Protein AF-0000000065932296 (afdb_homodimer)

Foldseek 3Di:
DQADPLLLVLLLVLLVVCVVVQLLLLLQLQLVLCVVPVVQCVLVVPFPDRHSPGPVSSVVRSVVSVLLSVCSVVSVCNLVSCVVVLCCVQPPSNPDLVSLVVSLVSSLVSSVVPDPDCDPSSSVSSSVSSVVNSVSSPVPND/DQADPLLLVLLLVLLVVCVVVQLLLLLQLQLVLCVVPVVQCVLVVPFPDRHSPGPVSSVVRSVVSVLLSVCSVVSVCNLVSCVVVLCCVQPPSNPDLVSLVVSLVSSLVSSVVPDPDCDPSSSVSSSVSSVVNSVSSPVPND

Radius of gyration: 19.21 Å; Cα contacts (8 Å, |Δi|>4): 342; chains: 2; bounding box: 39×50×46 Å

Sequence (284 aa):
MVLSDANKQEIHHVAELIKPHAEAVGADALARLFELHPQTKTYFPNFSGYHATDAPVKAHGAKVINAVLKAAEHLDDLPKHLEKLATKHGHELLVDPHNFVLFSDIIVVTLATKLPTFSPATHRAIDKFLEELVHQLSSKYRMVLSDANKQEIHHVAELIKPHAEAVGADALARLFELHPQTKTYFPNFSGYHATDAPVKAHGAKVINAVLKAAEHLDDLPKHLEKLATKHGHELLVDPHNFVLFSDIIVVTLATKLPTFSPATHRAIDKFLEELVHQLSSKYR

Organism: Bathyraja eatonii (NCBI:txid298348)

pLDDT: mean 96.62, std 5.19, range [57.44, 98.94]

Solvent-accessible surface area (backbone atoms only — not comparable to full-atom values): 15074 Å² total; per-residue (Å²): 131,87,77,52,72,68,35,51,51,43,43,48,52,51,43,62,68,40,59,89,41,27,43,63,53,13,5,46,29,49,22,33,43,40,64,66,40,57,77,60,48,72,83,47,77,84,50,91,52,62,45,48,84,28,66,63,30,27,54,52,14,22,50,51,39,48,50,52,48,54,46,65,74,33,74,90,47,49,59,72,72,37,41,64,59,11,45,45,39,35,73,71,65,57,52,61,61,69,55,43,54,57,47,44,55,39,44,53,35,44,48,28,58,69,43,96,72,70,48,54,68,46,50,36,25,46,50,54,50,45,50,48,51,40,50,48,42,43,64,55,62,114,131,86,76,49,72,69,32,52,51,42,42,48,53,50,40,63,69,40,58,88,41,28,43,63,54,14,4,46,29,49,22,33,43,39,64,63,39,56,76,59,46,71,83,47,77,84,51,93,53,62,44,48,83,28,66,63,32,26,55,52,15,23,53,51,40,48,50,52,49,53,47,64,74,33,73,91,44,48,60,72,73,38,42,65,60,12,45,45,38,34,72,72,64,56,53,62,60,68,55,44,55,56,47,45,55,40,44,54,34,44,47,27,58,69,44,96,73,71,49,52,68,46,48,36,25,47,50,54,50,44,51,49,51,39,51,46,42,42,65,54,62,114

InterPro domains:
  IPR000971 Globin [PF00042] (27-137)
  IPR000971 Globin [PS01033] (2-142)
  IPR002338 Hemoglobin, alpha-type [PR00612] (16-28)
  IPR002338 Hemoglobin, alpha-type [PR00612] (33-43)
  IPR002338 Hemoglobin, alpha-type [PR00612] (76-89)
  IPR002338 Hemoglobin, alpha-type [PR00612] (123-139)
  IPR002338 Hemoglobin, alpha-type [cd08927] (3-142)
  IPR009050 Globin-like superfamily [SSF46458] (2-142)
  IPR012292 Globin/Protoglobin [G3DSA:1.10.490.10] (2-142)
  IPR050056 Hemoglobin and related oxygen transporters [PTHR11442] (1-142)

Secondary structure (DSSP, 8-state):
-PPPHHHHHHHHHHHHHHGGGHHHHHHHHHHHHHHH-GGGGGG-TT-S--STTSHHHHHHHHHHHHHHHHHTT-TT-HHHHHHHHHHIIIIIS---THHHHHHHHHHHHHHHHH-S---HHHHHHHHHHHHHHHHHHHTT--/-PPPHHHHHHHHHHHHHHGGGHHHHHHHHHHHHHHH-GGGGGG-TT-S--STTSHHHHHHHHHHHHHHHHHTT-TT-HHHHHHHHHHIIIIIS---THHHHHHHHHHHHHHHHH-S---HHHHHHHHHHHHHHHHHHHTT--

Structure (mmCIF, N/CA/C/O backbone):
data_AF-0000000065932296-model_v1
#
loop_
_entity.id
_entity.type
_entity.pdbx_description
1 polymer 'Hemoglobin subunit alpha'
#
loop_
_atom_site.group_PDB
_atom_site.id
_atom_site.type_symbol
_atom_site.label_atom_id
_atom_site.label_alt_id
_atom_site.label_comp_id
_atom_site.label_asym_id
_atom_site.label_entity_id
_atom_site.label_seq_id
_atom_site.pdbx_PDB_ins_code
_atom_site.Cartn_x
_atom_site.Cartn_y
_atom_site.Cartn_z
_atom_site.occupancy
_atom_site.B_iso_or_equiv
_atom_site.auth_seq_id
_atom_site.auth_comp_id
_atom_site.auth_asym_id
_atom_site.auth_atom_id
_atom_site.pdbx_PDB_model_num
ATOM 1 N N . MET A 1 1 ? -8.023 5.02 17.484 1 67.75 1 MET A N 1
ATOM 2 C CA . MET A 1 1 ? -7.125 4.074 18.141 1 67.75 1 MET A CA 1
ATOM 3 C C . MET A 1 1 ? -5.98 4.805 18.844 1 67.75 1 MET A C 1
ATOM 5 O O . MET A 1 1 ? -5.551 5.867 18.391 1 67.75 1 MET A O 1
ATOM 9 N N . VAL A 1 2 ? -5.715 4.355 20.031 1 82 2 VAL A N 1
ATOM 10 C CA . VAL A 1 2 ? -4.602 4.977 20.75 1 82 2 VAL A CA 1
ATOM 11 C C . VAL A 1 2 ? -3.281 4.387 20.25 1 82 2 VAL A C 1
ATOM 13 O O . VAL A 1 2 ? -3.1 3.168 20.25 1 82 2 VAL A O 1
ATOM 16 N N . LEU A 1 3 ? -2.387 5.223 19.734 1 95.5 3 LEU A N 1
ATOM 17 C CA . LEU A 1 3 ? -1.069 4.797 19.281 1 95.5 3 LEU A CA 1
ATOM 18 C C . LEU A 1 3 ? -0.159 4.484 20.469 1 95.5 3 LEU A C 1
ATOM 20 O O . LEU A 1 3 ? -0.149 5.219 21.453 1 95.5 3 LEU A O 1
ATOM 24 N N . SER A 1 4 ? 0.542 3.408 20.375 1 96.31 4 SER A N 1
ATOM 25 C CA . SER A 1 4 ? 1.535 3.09 21.406 1 96.31 4 SER A CA 1
ATOM 26 C C . SER A 1 4 ? 2.707 4.062 21.359 1 96.31 4 SER A C 1
ATOM 28 O O . SER A 1 4 ? 2.877 4.793 20.375 1 96.31 4 SER A O 1
ATOM 30 N N . ASP A 1 5 ? 3.535 4.078 22.406 1 97 5 ASP A N 1
ATOM 31 C CA . ASP A 1 5 ? 4.727 4.922 22.438 1 97 5 ASP A CA 1
ATOM 32 C C . ASP A 1 5 ? 5.703 4.535 21.328 1 97 5 ASP A C 1
ATOM 34 O O . ASP A 1 5 ? 6.352 5.398 20.734 1 97 5 ASP A O 1
ATOM 38 N N . ALA A 1 6 ? 5.871 3.266 21.078 1 97.38 6 ALA A N 1
ATOM 39 C CA . ALA A 1 6 ? 6.766 2.785 20.016 1 97.38 6 ALA A CA 1
ATOM 40 C C . ALA A 1 6 ? 6.305 3.268 18.656 1 97.38 6 ALA A C 1
ATOM 42 O O . ALA A 1 6 ? 7.125 3.666 17.812 1 97.38 6 ALA A O 1
ATOM 43 N N . ASN A 1 7 ? 5.012 3.201 18.453 1 98 7 ASN A N 1
ATOM 44 C CA . ASN A 1 7 ? 4.469 3.723 17.203 1 98 7 ASN A CA 1
ATOM 45 C C . ASN A 1 7 ? 4.777 5.207 17.031 1 98 7 ASN A C 1
ATOM 47 O O . ASN A 1 7 ? 5.219 5.641 15.969 1 98 7 ASN A O 1
ATOM 51 N N . LYS A 1 8 ? 4.543 5.973 18.062 1 98.19 8 LYS A N 1
ATOM 52 C CA . LYS A 1 8 ? 4.754 7.414 18 1 98.19 8 LYS A CA 1
ATOM 53 C C . LYS A 1 8 ? 6.215 7.742 17.703 1 98.19 8 LYS A C 1
ATOM 55 O O . LYS A 1 8 ? 6.508 8.664 16.938 1 98.19 8 LYS A O 1
ATOM 60 N N . GLN A 1 9 ? 7.082 7.008 18.266 1 98.12 9 GLN A N 1
ATOM 61 C CA . GLN A 1 9 ? 8.508 7.219 18.031 1 98.12 9 GLN A CA 1
ATOM 62 C C . GLN A 1 9 ? 8.859 6.988 16.562 1 98.12 9 GLN A C 1
ATOM 64 O O . GLN A 1 9 ? 9.625 7.758 15.977 1 98.12 9 GLN A O 1
ATOM 69 N N . GLU A 1 10 ? 8.359 5.883 16 1 98.12 10 GLU A N 1
ATOM 70 C CA . GLU A 1 10 ? 8.609 5.582 14.594 1 98.12 10 GLU A CA 1
ATOM 71 C C . GLU A 1 10 ? 8.047 6.68 13.695 1 98.12 10 GLU A C 1
ATOM 73 O O . GLU A 1 10 ? 8.688 7.086 12.727 1 98.12 10 GLU A O 1
ATOM 78 N N . ILE A 1 11 ? 6.867 7.109 14.016 1 98.62 11 ILE A N 1
ATOM 79 C CA . ILE A 1 11 ? 6.215 8.148 13.227 1 98.62 11 ILE A CA 1
ATOM 80 C C . ILE A 1 11 ? 7.051 9.43 13.258 1 98.62 11 ILE A C 1
ATOM 82 O O . ILE A 1 11 ? 7.297 10.039 12.219 1 98.62 11 ILE A O 1
ATOM 86 N N . HIS A 1 12 ? 7.508 9.812 14.422 1 98.44 12 HIS A N 1
ATOM 87 C CA . HIS A 1 12 ? 8.328 11.008 14.562 1 98.44 12 HIS A CA 1
ATOM 88 C C . HIS A 1 12 ? 9.648 10.867 13.805 1 98.44 12 HIS A C 1
ATOM 90 O O . HIS A 1 12 ? 10.109 11.82 13.18 1 98.44 12 HIS A O 1
ATOM 96 N N . HIS A 1 13 ? 10.211 9.742 13.906 1 98.31 13 HIS A N 1
ATOM 97 C CA . HIS A 1 13 ? 11.461 9.484 13.195 1 98.31 13 HIS A CA 1
ATOM 98 C C . HIS A 1 13 ? 11.281 9.648 11.688 1 98.31 13 HIS A C 1
ATOM 100 O O . HIS A 1 13 ? 12.07 10.336 11.039 1 98.31 13 HIS A O 1
ATOM 106 N N . VAL A 1 14 ? 10.258 9.07 11.141 1 98.62 14 VAL A N 1
ATOM 107 C CA . VAL A 1 14 ? 9.984 9.156 9.711 1 98.62 14 VAL A CA 1
ATOM 108 C C . VAL A 1 14 ? 9.695 10.602 9.32 1 98.62 14 VAL A C 1
ATOM 110 O O . VAL A 1 14 ? 10.164 11.078 8.289 1 98.62 14 VAL A O 1
ATOM 113 N N . ALA A 1 15 ? 8.891 11.258 10.195 1 98.62 15 ALA A N 1
ATOM 114 C CA . ALA A 1 15 ? 8.562 12.656 9.938 1 98.62 15 ALA A CA 1
ATOM 115 C C . ALA A 1 15 ? 9.82 13.508 9.805 1 98.62 15 ALA A C 1
ATOM 117 O O . ALA A 1 15 ? 9.922 14.352 8.914 1 98.62 15 ALA A O 1
ATOM 118 N N . GLU A 1 16 ? 10.758 13.273 10.633 1 98.19 16 GLU A N 1
ATOM 119 C CA . GLU A 1 16 ? 12.016 14.023 10.609 1 98.19 16 GLU A CA 1
ATOM 120 C C . GLU A 1 16 ? 12.797 13.758 9.328 1 98.19 16 GLU A C 1
ATOM 122 O O . GLU A 1 16 ? 13.422 14.664 8.773 1 98.19 16 GLU A O 1
ATOM 127 N N . LEU A 1 17 ? 12.766 12.578 8.883 1 98.12 17 LEU A N 1
ATOM 128 C CA . LEU A 1 17 ? 13.5 12.203 7.676 1 98.12 17 LEU A CA 1
ATOM 129 C C . LEU A 1 17 ? 12.852 12.805 6.434 1 98.12 17 LEU A C 1
ATOM 131 O O . LEU A 1 17 ? 13.539 13.141 5.469 1 98.12 17 LEU A O 1
ATOM 135 N N . ILE A 1 18 ? 11.547 12.93 6.434 1 98.25 18 ILE A N 1
ATOM 136 C CA . ILE A 1 18 ? 10.773 13.305 5.258 1 98.25 18 ILE A CA 1
ATOM 137 C C . ILE A 1 18 ? 10.695 14.828 5.145 1 98.25 18 ILE A C 1
ATOM 139 O O . ILE A 1 18 ? 10.578 15.367 4.043 1 98.25 18 ILE A O 1
ATOM 143 N N . LYS A 1 19 ? 10.766 15.531 6.27 1 97.88 19 LYS A N 1
ATOM 144 C CA . LYS A 1 19 ? 10.508 16.969 6.367 1 97.88 19 LYS A CA 1
ATOM 145 C C . LYS A 1 19 ? 11.32 17.734 5.328 1 97.88 19 LYS A C 1
ATOM 147 O O . LYS A 1 19 ? 10.766 18.562 4.594 1 97.88 19 LYS A O 1
ATOM 152 N N . PRO A 1 20 ? 12.648 17.469 5.145 1 98.19 20 PRO A N 1
ATOM 153 C CA . PRO A 1 20 ? 13.414 18.219 4.156 1 98.19 20 PRO A CA 1
ATOM 154 C C . PRO A 1 20 ? 13.039 17.875 2.719 1 98.19 20 PRO A C 1
ATOM 156 O O . PRO A 1 20 ? 13.453 18.562 1.782 1 98.19 20 PRO A O 1
ATOM 159 N N . HIS A 1 21 ? 12.25 16.859 2.523 1 98.06 21 HIS A N 1
ATOM 160 C CA . HIS A 1 21 ? 11.906 16.375 1.189 1 98.06 21 HIS A CA 1
ATOM 161 C C . HIS A 1 21 ? 10.398 16.406 0.96 1 98.06 21 HIS A C 1
ATOM 163 O O . HIS A 1 21 ? 9.883 15.688 0.094 1 98.06 21 HIS A O 1
ATOM 169 N N . ALA A 1 22 ? 9.688 17.141 1.7 1 98.25 22 ALA A N 1
ATOM 170 C CA . ALA A 1 22 ? 8.227 17.141 1.708 1 98.25 22 ALA A CA 1
ATOM 171 C C . ALA A 1 22 ? 7.668 17.422 0.313 1 98.25 22 ALA A C 1
ATOM 173 O O . ALA A 1 22 ? 6.727 16.75 -0.129 1 98.25 22 ALA A O 1
ATOM 174 N N . GLU A 1 23 ? 8.266 18.344 -0.36 1 98.38 23 GLU A N 1
ATOM 175 C CA . GLU A 1 23 ? 7.773 18.688 -1.69 1 98.38 23 GLU A CA 1
ATOM 176 C C . GLU A 1 23 ? 7.934 17.516 -2.658 1 98.38 23 GLU A C 1
ATOM 178 O O . GLU A 1 23 ? 7 17.172 -3.387 1 98.38 23 GLU A O 1
ATOM 183 N N . ALA A 1 24 ? 9.109 16.906 -2.691 1 98.44 24 ALA A N 1
ATOM 184 C CA . ALA A 1 24 ? 9.375 15.789 -3.594 1 98.44 24 ALA A CA 1
ATOM 185 C C . ALA A 1 24 ? 8.492 14.586 -3.256 1 98.44 24 ALA A C 1
ATOM 187 O O . ALA A 1 24 ? 7.945 13.938 -4.152 1 98.44 24 ALA A O 1
ATOM 188 N N . VAL A 1 25 ? 8.336 14.297 -1.964 1 98.62 25 VAL A N 1
ATOM 189 C CA . VAL A 1 25 ? 7.504 13.188 -1.511 1 98.62 25 VAL A CA 1
ATOM 190 C C . VAL A 1 25 ? 6.051 13.445 -1.897 1 98.62 25 VAL A C 1
ATOM 192 O O . VAL A 1 25 ? 5.379 12.562 -2.434 1 98.62 25 VAL A O 1
ATOM 195 N N . GLY A 1 26 ? 5.594 14.641 -1.618 1 98.88 26 GLY A N 1
ATOM 196 C CA . GLY A 1 26 ? 4.219 15 -1.927 1 98.88 26 GLY A CA 1
ATOM 197 C C . GLY A 1 26 ? 3.918 14.984 -3.414 1 98.88 26 GLY A C 1
ATOM 198 O O . GLY A 1 26 ? 2.865 14.5 -3.834 1 98.88 26 GLY A O 1
ATOM 199 N N . ALA A 1 27 ? 4.824 15.531 -4.227 1 98.81 27 ALA A N 1
ATOM 200 C CA . ALA A 1 27 ? 4.648 15.539 -5.676 1 98.81 27 ALA A CA 1
ATOM 201 C C . ALA A 1 27 ? 4.555 14.117 -6.227 1 98.81 27 ALA A C 1
ATOM 203 O O . ALA A 1 27 ? 3.688 13.82 -7.051 1 98.81 27 ALA A O 1
ATOM 204 N N . ASP A 1 28 ? 5.379 13.297 -5.75 1 98.75 28 ASP A N 1
ATOM 205 C CA . ASP A 1 28 ? 5.375 11.914 -6.211 1 98.75 28 ASP A CA 1
ATOM 206 C C . ASP A 1 28 ? 4.09 11.203 -5.793 1 98.75 28 ASP A C 1
ATOM 208 O O . ASP A 1 28 ? 3.465 10.516 -6.605 1 98.75 28 ASP A O 1
ATOM 212 N N . ALA A 1 29 ? 3.719 11.375 -4.559 1 98.88 29 ALA A N 1
ATOM 213 C CA . ALA A 1 29 ? 2.516 10.719 -4.055 1 98.88 29 ALA A CA 1
ATOM 214 C C . ALA A 1 29 ? 1.28 11.164 -4.828 1 98.88 29 ALA A C 1
ATOM 216 O O . ALA A 1 29 ? 0.456 10.336 -5.23 1 98.88 29 ALA A O 1
ATOM 217 N N . LEU A 1 30 ? 1.194 12.438 -5.008 1 98.88 30 LEU A N 1
ATOM 218 C CA . LEU A 1 30 ? 0.023 12.953 -5.703 1 98.88 30 LEU A CA 1
ATOM 219 C C . LEU A 1 30 ? 0.011 12.5 -7.16 1 98.88 30 LEU A C 1
ATOM 221 O O . LEU A 1 30 ? -1.041 12.141 -7.695 1 98.88 30 LEU A O 1
ATOM 225 N N . ALA A 1 31 ? 1.104 12.484 -7.816 1 98.81 31 ALA A N 1
ATOM 226 C CA . ALA A 1 31 ? 1.195 11.984 -9.188 1 98.81 31 ALA A CA 1
ATOM 227 C C . ALA A 1 31 ? 0.788 10.516 -9.258 1 98.81 31 ALA A C 1
ATOM 229 O O . ALA A 1 31 ? 0.121 10.094 -10.211 1 98.81 31 ALA A O 1
ATOM 230 N N . ARG A 1 32 ? 1.195 9.727 -8.305 1 98.88 32 ARG A N 1
ATOM 231 C CA . ARG A 1 32 ? 0.788 8.32 -8.25 1 98.88 32 ARG A CA 1
ATOM 232 C C . ARG A 1 32 ? -0.727 8.203 -8.117 1 98.88 32 ARG A C 1
ATOM 234 O O . ARG A 1 32 ? -1.335 7.309 -8.711 1 98.88 32 ARG A O 1
ATOM 241 N N . LEU A 1 33 ? -1.292 9.094 -7.281 1 98.88 33 LEU A N 1
ATOM 242 C CA . LEU A 1 33 ? -2.746 9.07 -7.156 1 98.88 33 LEU A CA 1
ATOM 243 C C . LEU A 1 33 ? -3.412 9.258 -8.516 1 98.88 33 LEU A C 1
ATOM 245 O O . LEU A 1 33 ? -4.32 8.5 -8.875 1 98.88 33 LEU A O 1
ATOM 249 N N . PHE A 1 34 ? -2.926 10.195 -9.289 1 98.75 34 PHE A N 1
ATOM 250 C CA . PHE A 1 34 ? -3.508 10.484 -10.594 1 98.75 34 PHE A CA 1
ATOM 251 C C . PHE A 1 34 ? -3.258 9.328 -11.562 1 98.75 34 PHE A C 1
ATOM 253 O O . PHE A 1 34 ? -4.094 9.039 -12.422 1 98.75 34 PHE A O 1
ATOM 260 N N . GLU A 1 35 ? -2.146 8.742 -11.492 1 98.25 35 GLU A N 1
ATOM 261 C CA . GLU A 1 35 ? -1.785 7.621 -12.352 1 98.25 35 GLU A CA 1
ATOM 262 C C . GLU A 1 35 ? -2.639 6.395 -12.055 1 98.25 35 GLU A C 1
ATOM 264 O O . GLU A 1 35 ? -3.145 5.742 -12.969 1 98.25 35 GLU A O 1
ATOM 269 N N . LEU A 1 36 ? -2.82 6.082 -10.82 1 98.38 36 LEU A N 1
ATOM 270 C CA . LEU A 1 36 ? -3.506 4.863 -10.398 1 98.38 36 LEU A CA 1
ATOM 271 C C . LEU A 1 36 ? -5.02 5.051 -10.438 1 98.38 36 LEU A C 1
ATOM 273 O O . LEU A 1 36 ? -5.758 4.109 -10.734 1 98.38 36 LEU A O 1
ATOM 277 N N . HIS A 1 37 ? -5.453 6.23 -10.102 1 98.38 37 HIS A N 1
ATOM 278 C CA . HIS A 1 37 ? -6.871 6.547 -9.992 1 98.38 37 HIS A CA 1
ATOM 279 C C . HIS A 1 37 ? -7.207 7.844 -10.727 1 98.38 37 HIS A C 1
ATOM 281 O O . HIS A 1 37 ? -7.574 8.836 -10.094 1 98.38 37 HIS A O 1
ATOM 287 N N . PRO A 1 38 ? -7.246 7.773 -12.031 1 98 38 PRO A N 1
ATOM 288 C CA . PRO A 1 38 ? -7.414 8.992 -12.82 1 98 38 PRO A CA 1
ATOM 289 C C . PRO A 1 38 ? -8.742 9.695 -12.547 1 98 38 PRO A C 1
ATOM 291 O O . PRO A 1 38 ? -8.867 10.898 -12.789 1 98 38 PRO A O 1
ATOM 294 N N . GLN A 1 39 ? -9.727 9.031 -12.016 1 97.62 39 GLN A N 1
ATOM 295 C CA . GLN A 1 39 ? -11.016 9.641 -11.695 1 97.62 39 GLN A CA 1
ATOM 296 C C . GLN A 1 39 ? -10.867 10.719 -10.625 1 97.62 39 GLN A C 1
ATOM 298 O O . GLN A 1 39 ? -11.727 11.586 -10.484 1 97.62 39 GLN A O 1
ATOM 303 N N . THR A 1 40 ? -9.797 10.727 -9.852 1 98.25 40 THR A N 1
ATOM 304 C CA . THR A 1 40 ? -9.586 11.703 -8.789 1 98.25 40 THR A CA 1
ATOM 305 C C . THR A 1 40 ? -9.211 13.062 -9.367 1 98.25 40 THR A C 1
ATOM 307 O O . THR A 1 40 ? -9.273 14.078 -8.672 1 98.25 40 THR A O 1
ATOM 310 N N . LYS A 1 41 ? -8.812 13.07 -10.594 1 98 41 LYS A N 1
ATOM 311 C CA . LYS A 1 41 ? -8.461 14.32 -11.266 1 98 41 LYS A CA 1
ATOM 312 C C . LYS A 1 41 ? -9.641 15.289 -11.281 1 98 41 LYS A C 1
ATOM 314 O O . LYS A 1 41 ? -9.453 16.5 -11.406 1 98 41 LYS A O 1
ATOM 319 N N . THR A 1 42 ? -10.852 14.797 -11.094 1 97.69 42 THR A N 1
ATOM 320 C CA . THR A 1 42 ? -12.062 15.617 -11.102 1 97.69 42 THR A CA 1
ATOM 321 C C . THR A 1 42 ? -12.016 16.656 -9.984 1 97.69 42 THR A C 1
ATOM 323 O O . THR A 1 42 ? -12.625 17.734 -10.102 1 97.69 42 THR A O 1
ATOM 326 N N . TYR A 1 43 ? -11.258 16.438 -8.914 1 97.31 43 TYR A N 1
ATOM 327 C CA . TYR A 1 43 ? -11.156 17.344 -7.777 1 97.31 43 TYR A CA 1
ATOM 328 C C . TYR A 1 43 ? -10.109 18.422 -8.031 1 97.31 43 TYR A C 1
ATOM 330 O O . TYR A 1 43 ? -9.977 19.359 -7.238 1 97.31 43 TYR A O 1
ATOM 338 N N . PHE A 1 44 ? -9.398 18.312 -9.172 1 98 44 PHE A N 1
ATOM 339 C CA . PHE A 1 44 ? -8.312 19.219 -9.5 1 98 44 PHE A CA 1
ATOM 340 C C . PHE A 1 44 ? -8.477 19.766 -10.914 1 98 44 PHE A C 1
ATOM 342 O O . PHE A 1 44 ? -7.543 19.719 -11.719 1 98 44 PHE A O 1
ATOM 349 N N . PRO A 1 45 ? -9.562 20.375 -11.195 1 95.62 45 PRO A N 1
ATOM 350 C CA . PRO A 1 45 ? -9.891 20.781 -12.57 1 95.62 45 PRO A CA 1
ATOM 351 C C . PRO A 1 45 ? -8.969 21.875 -13.102 1 95.62 45 PRO A C 1
ATOM 353 O O . PRO A 1 45 ? -8.852 22.047 -14.32 1 95.62 45 PRO A O 1
ATOM 356 N N . ASN A 1 46 ? -8.266 22.547 -12.305 1 95.75 46 ASN A N 1
ATOM 357 C CA . ASN A 1 46 ? -7.484 23.703 -12.734 1 95.75 46 ASN A CA 1
ATOM 358 C C . ASN A 1 46 ? -6.012 23.344 -12.914 1 95.75 46 ASN A C 1
ATOM 360 O O . ASN A 1 46 ? -5.176 24.219 -13.133 1 95.75 46 ASN A O 1
ATOM 364 N N . PHE A 1 47 ? -5.711 22.078 -12.734 1 97.62 47 PHE A N 1
ATOM 365 C CA . PHE A 1 47 ? -4.328 21.656 -12.914 1 97.62 47 PHE A CA 1
ATOM 366 C C . PHE A 1 47 ? -3.953 21.641 -14.391 1 97.62 47 PHE A C 1
ATOM 368 O O . PHE A 1 47 ? -4.727 21.172 -15.227 1 97.62 47 PHE A O 1
ATOM 375 N N . SER A 1 48 ? -2.822 22.094 -14.742 1 95.88 48 SER A N 1
ATOM 376 C CA . SER A 1 48 ? -2.326 22.141 -16.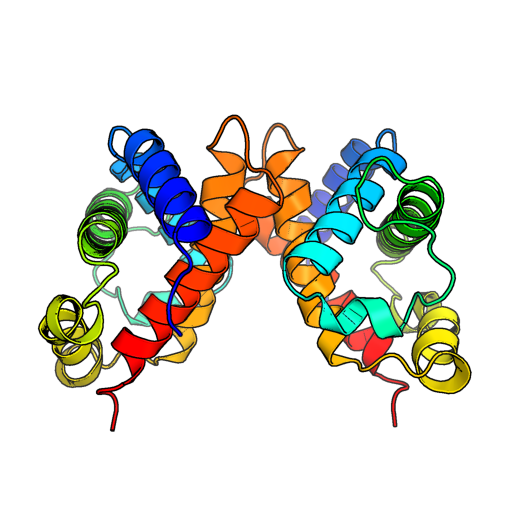109 1 95.88 48 SER A CA 1
ATOM 377 C C . SER A 1 48 ? -1.671 20.828 -16.516 1 95.88 48 SER A C 1
ATOM 379 O O . SER A 1 48 ? -1.326 20.625 -17.672 1 95.88 48 SER A O 1
ATOM 381 N N . GLY A 1 49 ? -1.388 19.953 -15.602 1 97.69 49 GLY A N 1
ATOM 382 C CA . GLY A 1 49 ? -0.782 18.641 -15.75 1 97.69 49 GLY A CA 1
ATOM 383 C C . GLY A 1 49 ? -0.854 17.797 -14.484 1 97.69 49 GLY A C 1
ATOM 384 O O . GLY A 1 49 ? -1.23 18.297 -13.422 1 97.69 49 GLY A O 1
ATOM 385 N N . TYR A 1 50 ? -0.458 16.578 -14.609 1 98.19 50 TYR A N 1
ATOM 386 C CA . TYR A 1 50 ? -0.684 15.688 -13.477 1 98.19 50 TYR A CA 1
ATOM 387 C C . TYR A 1 50 ? 0.562 14.859 -13.172 1 98.19 50 TYR A C 1
ATOM 389 O O . TYR A 1 50 ? 0.487 13.836 -12.484 1 98.19 50 TYR A O 1
ATOM 397 N N . HIS A 1 51 ? 1.689 15.32 -13.734 1 97.88 51 HIS A N 1
ATOM 398 C CA . HIS A 1 51 ? 2.959 14.664 -13.453 1 97.88 51 HIS A CA 1
ATOM 399 C C . HIS A 1 51 ? 3.66 15.305 -12.258 1 97.88 51 HIS A C 1
ATOM 401 O O . HIS A 1 51 ? 3.377 16.453 -11.914 1 97.88 51 HIS A O 1
ATOM 407 N N . ALA A 1 52 ? 4.566 14.555 -11.703 1 98.25 52 ALA A N 1
ATOM 408 C CA . ALA A 1 52 ? 5.25 15 -10.492 1 98.25 52 ALA A CA 1
ATOM 409 C C . ALA A 1 52 ? 6.047 16.281 -10.75 1 98.25 52 ALA A C 1
ATOM 411 O O . ALA A 1 52 ? 6.387 17 -9.812 1 98.25 52 ALA A O 1
ATOM 412 N N . THR A 1 53 ? 6.332 16.531 -12.031 1 98 53 THR A N 1
ATOM 413 C CA . THR A 1 53 ? 7.145 17.688 -12.383 1 98 53 THR A CA 1
ATOM 414 C C . THR A 1 53 ? 6.262 18.906 -12.633 1 98 53 THR A C 1
ATOM 416 O O . THR A 1 53 ? 6.766 20.031 -12.781 1 98 53 THR A O 1
ATOM 419 N N . ASP A 1 54 ? 4.965 18.75 -12.703 1 98.44 54 ASP A N 1
ATOM 420 C CA . ASP A 1 54 ? 4.055 19.875 -12.953 1 98.44 54 ASP A CA 1
ATOM 421 C C . ASP A 1 54 ? 3.932 20.75 -11.719 1 98.44 54 ASP A C 1
ATOM 423 O O . ASP A 1 54 ? 3.801 20.266 -10.594 1 98.44 54 ASP A O 1
ATOM 427 N N . ALA A 1 55 ? 3.879 22.031 -11.883 1 98.19 55 ALA A N 1
ATOM 428 C CA . ALA A 1 55 ? 3.939 23.016 -10.805 1 98.19 55 ALA A CA 1
ATOM 429 C C . ALA A 1 55 ? 2.756 22.859 -9.852 1 98.19 55 ALA A C 1
ATOM 431 O O . ALA A 1 55 ? 2.936 22.828 -8.633 1 98.19 55 ALA A O 1
ATOM 432 N N . PRO A 1 56 ? 1.556 22.734 -10.367 1 98.5 56 PRO A N 1
ATOM 433 C CA . PRO A 1 56 ? 0.442 22.609 -9.422 1 98.5 56 PRO A CA 1
ATOM 434 C C . PRO A 1 56 ? 0.508 21.328 -8.594 1 98.5 56 PRO A C 1
ATOM 436 O O . PRO A 1 56 ? 0.088 21.312 -7.438 1 98.5 56 PRO A O 1
ATOM 439 N N . VAL A 1 57 ? 1.044 20.234 -9.195 1 98.69 57 VAL A N 1
ATOM 440 C CA . VAL A 1 57 ? 1.178 18.953 -8.492 1 98.69 57 VAL A CA 1
ATOM 441 C C . VAL A 1 57 ? 2.221 19.094 -7.383 1 98.69 57 VAL A C 1
ATOM 443 O O . VAL A 1 57 ? 2.006 18.625 -6.258 1 98.69 57 VAL A O 1
ATOM 446 N N . LYS A 1 58 ? 3.285 19.766 -7.645 1 98.5 58 LYS A N 1
ATOM 447 C CA . LYS A 1 58 ? 4.32 20.016 -6.648 1 98.5 58 LYS A CA 1
ATOM 448 C C . LYS A 1 58 ? 3.773 20.828 -5.477 1 98.5 58 LYS A C 1
ATOM 450 O O . LYS A 1 58 ? 4 20.484 -4.316 1 98.5 58 LYS A O 1
ATOM 455 N N . ALA A 1 59 ? 3.104 21.844 -5.852 1 98.44 59 ALA A N 1
ATOM 456 C CA . ALA A 1 59 ? 2.6 22.766 -4.828 1 98.44 59 ALA A CA 1
ATOM 457 C C . ALA A 1 59 ? 1.579 22.078 -3.93 1 98.44 59 ALA A C 1
ATOM 459 O O . ALA A 1 59 ? 1.686 22.125 -2.701 1 98.44 59 ALA A O 1
ATOM 460 N N . HIS A 1 60 ? 0.579 21.422 -4.504 1 98.56 60 HIS A N 1
ATOM 461 C CA . HIS A 1 60 ? -0.465 20.781 -3.707 1 98.56 60 HIS A CA 1
ATOM 462 C C . HIS A 1 60 ? 0.075 19.562 -2.965 1 98.56 60 HIS A C 1
ATOM 464 O O . HIS A 1 60 ? -0.312 19.312 -1.821 1 98.56 60 HIS A O 1
ATOM 470 N N . GLY A 1 61 ? 0.933 18.812 -3.676 1 98.62 61 GLY A N 1
ATOM 471 C CA . GLY A 1 61 ? 1.572 17.688 -2.994 1 98.62 61 GLY A CA 1
ATOM 472 C C . GLY A 1 61 ? 2.324 18.109 -1.744 1 98.62 61 GLY A C 1
ATOM 473 O O . GLY A 1 61 ? 2.236 17.438 -0.71 1 98.62 61 GLY A O 1
ATOM 474 N N . ALA A 1 62 ? 3.031 19.188 -1.846 1 98.62 62 ALA A N 1
ATOM 475 C CA . ALA A 1 62 ? 3.758 19.719 -0.697 1 98.62 62 ALA A CA 1
ATOM 476 C C . ALA A 1 62 ? 2.799 20.125 0.423 1 98.62 62 ALA A C 1
ATOM 478 O O . ALA A 1 62 ? 3.064 19.859 1.598 1 98.62 62 ALA A O 1
ATOM 479 N N . LYS A 1 63 ? 1.732 20.703 0.071 1 98.44 63 LYS A N 1
ATOM 480 C CA . LYS A 1 63 ? 0.731 21.094 1.059 1 98.44 63 LYS A CA 1
ATOM 481 C C . LYS A 1 63 ? 0.199 19.891 1.815 1 98.44 63 LYS A C 1
ATOM 483 O O . LYS A 1 63 ? 0.056 19.922 3.039 1 98.44 63 LYS A O 1
ATOM 488 N N . VAL A 1 64 ? -0.111 18.844 1.101 1 98.44 64 VAL A N 1
ATOM 489 C CA . VAL A 1 64 ? -0.684 17.641 1.697 1 98.44 64 VAL A CA 1
ATOM 490 C C . VAL A 1 64 ? 0.321 17.016 2.66 1 98.44 64 VAL A C 1
ATOM 492 O O . VAL A 1 64 ? -0.01 16.719 3.811 1 98.44 64 VAL A O 1
ATOM 495 N N . ILE A 1 65 ? 1.572 16.812 2.209 1 98.81 65 ILE A N 1
ATOM 496 C CA . ILE A 1 65 ? 2.561 16.141 3.043 1 98.81 65 ILE A CA 1
ATOM 497 C C . ILE A 1 65 ? 2.912 17.016 4.238 1 98.81 65 ILE A C 1
ATOM 499 O O . ILE A 1 65 ? 3.131 16.516 5.344 1 98.81 65 ILE A O 1
ATOM 503 N N . ASN A 1 66 ? 2.939 18.328 4.047 1 98.69 66 ASN A N 1
ATOM 504 C CA . ASN A 1 66 ? 3.164 19.219 5.184 1 98.69 66 ASN A CA 1
ATOM 505 C C . ASN A 1 66 ? 2.039 19.109 6.211 1 98.69 66 ASN A C 1
ATOM 507 O O . ASN A 1 66 ? 2.281 19.188 7.414 1 98.69 66 ASN A O 1
ATOM 511 N N . ALA A 1 67 ? 0.821 18.953 5.723 1 98.56 67 ALA A N 1
ATOM 512 C CA . ALA A 1 67 ? -0.295 18.734 6.641 1 98.56 67 ALA A CA 1
ATOM 513 C C . ALA A 1 67 ? -0.142 17.406 7.395 1 98.56 67 ALA A C 1
ATOM 515 O O . ALA A 1 67 ? -0.444 17.328 8.586 1 98.56 67 ALA A O 1
ATOM 516 N N . VAL A 1 68 ? 0.294 16.375 6.703 1 98.75 68 VAL A N 1
ATOM 517 C CA . VAL A 1 68 ? 0.54 15.086 7.332 1 98.75 68 VAL A CA 1
ATOM 518 C C . VAL A 1 68 ? 1.639 15.219 8.383 1 98.75 68 VAL A C 1
ATOM 520 O O . VAL A 1 68 ? 1.511 14.703 9.492 1 98.75 68 VAL A O 1
ATOM 523 N N . LEU A 1 69 ? 2.73 15.906 8.055 1 98.75 69 LEU A N 1
ATOM 524 C CA . LEU A 1 69 ? 3.842 16.125 8.969 1 98.75 69 LEU A CA 1
ATOM 525 C C . LEU A 1 69 ? 3.381 16.906 10.203 1 98.75 69 LEU A C 1
ATOM 527 O O . LEU A 1 69 ? 3.764 16.578 11.328 1 98.75 69 LEU A O 1
ATOM 531 N N . LYS A 1 70 ? 2.555 17.906 10.016 1 98.5 70 LYS A N 1
ATOM 532 C CA . LYS A 1 70 ? 2.018 18.672 11.133 1 98.5 70 LYS A CA 1
ATOM 533 C C . LYS A 1 70 ? 1.127 17.797 12.016 1 98.5 70 LYS A C 1
ATOM 535 O O . LYS A 1 70 ? 1.155 17.922 13.242 1 98.5 70 LYS A O 1
ATOM 540 N N . ALA A 1 71 ? 0.304 17 11.375 1 98.38 71 ALA A N 1
ATOM 541 C CA . ALA A 1 71 ? -0.53 16.062 12.133 1 98.38 71 ALA A CA 1
ATOM 542 C C . ALA A 1 71 ? 0.322 15.148 13.008 1 98.38 71 ALA A C 1
ATOM 544 O O . ALA A 1 71 ? -0.069 14.812 14.133 1 98.38 71 ALA A O 1
ATOM 545 N N . ALA A 1 72 ? 1.497 14.742 12.547 1 98.5 72 ALA A N 1
ATOM 546 C CA . ALA A 1 72 ? 2.406 13.875 13.281 1 98.5 72 ALA A CA 1
ATOM 547 C C . ALA A 1 72 ? 2.898 14.555 14.562 1 98.5 72 ALA A C 1
ATOM 549 O O . ALA A 1 72 ? 3.398 13.883 15.469 1 98.5 72 ALA A O 1
ATOM 550 N N . GLU A 1 73 ? 2.75 15.812 14.625 1 97.94 73 GLU A N 1
ATOM 551 C CA . GLU A 1 73 ? 3.125 16.562 15.82 1 97.94 73 GLU A CA 1
ATOM 552 C C . GLU A 1 73 ? 1.978 16.609 16.828 1 97.94 73 GLU A C 1
ATOM 554 O O . GLU A 1 73 ? 2.143 17.094 17.938 1 97.94 73 GLU A O 1
ATOM 559 N N . HIS A 1 74 ? 0.835 16.125 16.5 1 97.75 74 HIS A N 1
ATOM 560 C CA . HIS A 1 74 ? -0.357 16.203 17.344 1 97.75 74 HIS A CA 1
ATOM 561 C C . HIS A 1 74 ? -1.024 14.844 17.484 1 97.75 74 HIS A C 1
ATOM 563 O O . HIS A 1 74 ? -2.252 14.742 17.453 1 97.75 74 HIS A O 1
ATOM 569 N N . LEU A 1 75 ? -0.285 13.836 17.641 1 97.69 75 LEU A N 1
ATOM 570 C CA . LEU A 1 75 ? -0.758 12.453 17.625 1 97.69 75 LEU A CA 1
ATOM 571 C C . LEU A 1 75 ? -1.717 12.188 18.781 1 97.69 75 LEU A C 1
ATOM 573 O O . LEU A 1 75 ? -2.543 11.273 18.703 1 97.69 75 LEU A O 1
ATOM 577 N N . ASP A 1 76 ? -1.662 12.984 19.781 1 95.56 76 ASP A N 1
ATOM 578 C CA . ASP A 1 76 ? -2.486 12.75 20.969 1 95.56 76 ASP A CA 1
ATOM 579 C C . ASP A 1 76 ? -3.844 13.438 20.844 1 95.56 76 ASP A C 1
ATOM 581 O O . ASP A 1 76 ? -4.738 13.219 21.656 1 95.56 76 ASP A O 1
ATOM 585 N N . ASP A 1 77 ? -3.994 14.273 19.797 1 96.12 77 ASP A N 1
ATOM 586 C CA . ASP A 1 77 ? -5.262 14.961 19.594 1 96.12 77 ASP A CA 1
ATOM 587 C C . ASP A 1 77 ? -5.477 15.266 18.109 1 96.12 77 ASP A C 1
ATOM 589 O O . ASP A 1 77 ? -5.637 16.438 17.719 1 96.12 77 ASP A O 1
ATOM 593 N N . LEU A 1 78 ? -5.656 14.203 17.328 1 96.44 78 LEU A N 1
ATOM 594 C CA . LEU A 1 78 ? -5.812 14.328 15.891 1 96.44 78 LEU A CA 1
ATOM 595 C C . LEU A 1 78 ? -7.195 14.867 15.539 1 96.44 78 LEU A C 1
ATOM 597 O O . LEU A 1 78 ? -7.328 15.695 14.633 1 96.44 78 LEU A O 1
ATOM 601 N N . PRO A 1 79 ? -8.266 14.477 16.281 1 95.81 79 PRO A N 1
ATOM 602 C CA . PRO A 1 79 ? -9.586 15.016 15.945 1 95.81 79 PRO A CA 1
ATOM 603 C C . PRO A 1 79 ? -9.625 16.547 15.977 1 95.81 79 PRO A C 1
ATOM 605 O O . PRO A 1 79 ? -10.133 17.172 15.039 1 95.81 79 PRO A O 1
ATOM 608 N N . LYS A 1 80 ? -9.109 17.094 17.016 1 96.56 80 LYS A N 1
ATOM 609 C CA . LYS A 1 80 ? -9.102 18.547 17.125 1 96.56 80 LYS A CA 1
ATOM 610 C C . LYS A 1 80 ? -8.211 19.172 16.047 1 96.56 80 LYS A C 1
ATOM 612 O O . LYS A 1 80 ? -8.602 20.156 15.422 1 96.56 80 LYS A O 1
ATOM 617 N N . HIS A 1 81 ? -7.023 18.641 15.836 1 97 81 HIS A N 1
ATOM 618 C CA . HIS A 1 81 ? -6.066 19.203 14.898 1 97 81 HIS A CA 1
ATOM 619 C C . HIS A 1 81 ? -6.605 19.188 13.477 1 97 81 HIS A C 1
ATOM 621 O O . HIS A 1 81 ? -6.359 20.109 12.695 1 97 81 HIS A O 1
ATOM 627 N N . LEU A 1 82 ? -7.391 18.094 13.156 1 97.12 82 LEU A N 1
ATOM 628 C CA . LEU A 1 82 ? -7.766 17.859 11.766 1 97.12 82 LEU A CA 1
ATOM 629 C C . LEU A 1 82 ? -9.18 18.375 11.492 1 97.12 82 LEU A C 1
ATOM 631 O O . LEU A 1 82 ? -9.688 18.25 10.375 1 97.12 82 LEU A O 1
ATOM 635 N N . GLU A 1 83 ? -9.773 19 12.422 1 96.06 83 GLU A N 1
ATOM 636 C CA . GLU A 1 83 ? -11.172 19.391 12.312 1 96.06 83 GLU A CA 1
ATOM 637 C C . GLU A 1 83 ? -11.391 20.344 11.148 1 96.06 83 GLU A C 1
ATOM 639 O O . GLU A 1 83 ? -12.32 20.172 10.352 1 96.06 83 GLU A O 1
ATOM 644 N N . LYS A 1 84 ? -10.57 21.359 11.086 1 96 84 LYS A N 1
ATOM 645 C CA . LYS A 1 84 ? -10.734 22.344 10.023 1 96 84 LYS A CA 1
ATOM 646 C C . LYS A 1 84 ? -10.539 21.703 8.648 1 96 84 LYS A C 1
ATOM 648 O O . LYS A 1 84 ? -11.305 21.984 7.719 1 96 84 LYS A O 1
ATOM 653 N N . LEU A 1 85 ? -9.531 20.859 8.547 1 96.5 85 LEU A N 1
ATOM 654 C CA . LEU A 1 85 ? -9.273 20.188 7.277 1 96.5 85 LEU A CA 1
ATOM 655 C C . LEU A 1 85 ? -10.406 19.234 6.922 1 96.5 85 LEU A C 1
ATOM 657 O O . LEU A 1 85 ? -10.797 19.125 5.758 1 96.5 85 LEU A O 1
ATOM 661 N N . ALA A 1 86 ? -10.914 18.547 7.906 1 95.94 86 ALA A N 1
ATOM 662 C CA . ALA A 1 86 ? -12.031 17.625 7.691 1 95.94 86 ALA A CA 1
ATOM 663 C C . ALA A 1 86 ? -13.258 18.375 7.176 1 95.94 86 ALA A C 1
ATOM 665 O O . ALA A 1 86 ? -13.906 17.938 6.219 1 95.94 86 ALA A O 1
ATOM 666 N N . THR A 1 87 ? -13.562 19.5 7.766 1 95.5 87 THR A N 1
ATOM 667 C CA . THR A 1 87 ? -14.703 20.312 7.363 1 95.5 87 THR A CA 1
ATOM 668 C C . THR A 1 87 ? -14.508 20.859 5.949 1 95.5 87 THR A C 1
ATOM 670 O O . THR A 1 87 ? -15.414 20.797 5.125 1 95.5 87 THR A O 1
ATOM 673 N N . LYS A 1 88 ? -13.367 21.344 5.656 1 95.38 88 LYS A N 1
ATOM 674 C CA . LYS A 1 88 ? -13.078 21.906 4.34 1 95.38 88 LYS A CA 1
ATOM 675 C C . LYS A 1 88 ? -13.234 20.844 3.25 1 95.38 88 LYS A C 1
ATOM 677 O O . LYS A 1 88 ? -13.93 21.078 2.254 1 95.38 88 LYS A O 1
ATOM 682 N N . HIS A 1 89 ? -12.656 19.641 3.422 1 95.12 89 HIS A N 1
ATOM 683 C CA . HIS A 1 89 ? -12.695 18.594 2.412 1 95.12 89 HIS A CA 1
ATOM 684 C C . HIS A 1 89 ? -14.078 17.969 2.312 1 95.12 89 HIS A C 1
ATOM 686 O O . HIS A 1 89 ? -14.516 17.578 1.226 1 95.12 89 HIS A O 1
ATOM 692 N N . GLY A 1 90 ? -14.758 17.953 3.391 1 93.5 90 GLY A N 1
ATOM 693 C CA . GLY A 1 90 ? -16.047 17.297 3.406 1 93.5 90 GLY A CA 1
ATOM 694 C C . GLY A 1 90 ? -17.188 18.203 2.965 1 93.5 90 GLY A C 1
ATOM 695 O O . GLY A 1 90 ? -18.078 17.766 2.238 1 93.5 90 GLY A O 1
ATOM 696 N N . HIS A 1 91 ? -17.188 19.453 3.328 1 93.06 91 HIS A N 1
ATOM 697 C CA . HIS A 1 91 ? -18.344 20.312 3.156 1 93.06 91 HIS A CA 1
ATOM 698 C C . HIS A 1 91 ? -18.109 21.359 2.07 1 93.06 91 HIS A C 1
ATOM 700 O O . HIS A 1 91 ? -19.062 21.812 1.427 1 93.06 91 HIS A O 1
ATOM 706 N N . GLU A 1 92 ? -16.922 21.688 1.889 1 92.81 92 GLU A N 1
ATOM 707 C CA . GLU A 1 92 ? -16.641 22.703 0.877 1 92.81 92 GLU A CA 1
ATOM 708 C C . GLU A 1 92 ? -16.172 22.062 -0.429 1 92.81 92 GLU A C 1
ATOM 710 O O . GLU A 1 92 ? -16.719 22.344 -1.494 1 92.81 92 GLU A O 1
ATOM 715 N N . LEU A 1 93 ? -15.242 21.172 -0.285 1 93.31 93 LEU A N 1
ATOM 716 C CA . LEU A 1 93 ? -14.641 20.578 -1.481 1 93.31 93 LEU A CA 1
ATOM 717 C C . LEU A 1 93 ? -15.383 19.312 -1.893 1 93.31 93 LEU A C 1
ATOM 719 O O . LEU A 1 93 ? -15.227 18.844 -3.023 1 93.31 93 LEU A O 1
ATOM 723 N N . LEU A 1 94 ? -16.078 18.719 -0.985 1 94.12 94 LEU A N 1
ATOM 724 C CA . LEU A 1 94 ? -16.938 17.562 -1.217 1 94.12 94 LEU A CA 1
ATOM 725 C C . LEU A 1 94 ? -16.125 16.391 -1.765 1 94.12 94 LEU A C 1
ATOM 727 O O . LEU A 1 94 ? -16.516 15.766 -2.752 1 94.12 94 LEU A O 1
ATOM 731 N N . VAL A 1 95 ? -15 16.234 -1.134 1 95.19 95 VAL A N 1
ATOM 732 C CA . VAL A 1 95 ? -14.148 15.102 -1.495 1 95.19 95 VAL A CA 1
ATOM 733 C C . VAL A 1 95 ? -14.75 13.805 -0.958 1 95.19 95 VAL A C 1
ATOM 735 O O . VAL A 1 95 ? -15.094 13.719 0.223 1 95.19 95 VAL A O 1
ATOM 738 N N . ASP A 1 96 ? -14.938 12.797 -1.775 1 96.44 96 ASP A N 1
ATOM 739 C CA . ASP A 1 96 ? -15.359 11.477 -1.317 1 96.44 96 ASP A CA 1
ATOM 740 C C . ASP A 1 96 ? -14.359 10.891 -0.328 1 96.44 96 ASP A C 1
ATOM 742 O O . ASP A 1 96 ? -13.164 10.82 -0.616 1 96.44 96 ASP A O 1
ATOM 746 N N . PRO A 1 97 ? -14.828 10.445 0.801 1 96.06 97 PRO A N 1
ATOM 747 C CA . PRO A 1 97 ? -13.922 9.969 1.844 1 96.06 97 PRO A CA 1
ATOM 748 C C . PRO A 1 97 ? -13.109 8.75 1.409 1 96.06 97 PRO A C 1
ATOM 750 O O . PRO A 1 97 ? -12.016 8.508 1.926 1 96.06 97 PRO A O 1
ATOM 753 N N . HIS A 1 98 ? -13.625 7.973 0.444 1 96.5 98 HIS A N 1
ATOM 754 C CA . HIS A 1 98 ? -12.883 6.82 -0.061 1 96.5 98 HIS A CA 1
ATOM 755 C C . HIS A 1 98 ? -11.539 7.246 -0.652 1 96.5 98 HIS A C 1
ATOM 757 O O . HIS A 1 98 ? -10.562 6.496 -0.586 1 96.5 98 HIS A O 1
ATOM 763 N N . ASN A 1 99 ? -11.43 8.469 -1.139 1 97.06 99 ASN A N 1
ATOM 764 C CA . ASN A 1 99 ? -10.195 8.961 -1.74 1 97.06 99 ASN A CA 1
ATOM 765 C C . ASN A 1 99 ? -9.094 9.141 -0.698 1 97.06 99 ASN A C 1
ATOM 767 O O . ASN A 1 99 ? -7.91 9.078 -1.024 1 97.06 99 ASN A O 1
ATOM 771 N N . PHE A 1 100 ? -9.469 9.32 0.58 1 97.75 100 PHE A N 1
ATOM 772 C CA . PHE A 1 100 ? -8.461 9.398 1.63 1 97.75 100 PHE A CA 1
ATOM 773 C C . PHE A 1 100 ? -7.777 8.055 1.833 1 97.75 100 PHE A C 1
ATOM 775 O O . PHE A 1 100 ? -6.574 7.988 2.092 1 97.75 100 PHE A O 1
ATOM 782 N N . VAL A 1 101 ? -8.539 6.973 1.654 1 97.94 101 VAL A N 1
ATOM 783 C CA . VAL A 1 101 ? -7.984 5.629 1.782 1 97.94 101 VAL A CA 1
ATOM 784 C C . VAL A 1 101 ? -7.008 5.359 0.639 1 97.94 101 VAL A C 1
ATOM 786 O O . VAL A 1 101 ? -5.879 4.926 0.87 1 97.94 101 VAL A O 1
ATOM 789 N N . LEU A 1 102 ? -7.469 5.715 -0.587 1 98.31 102 LEU A N 1
ATOM 790 C CA . LEU A 1 102 ? -6.617 5.527 -1.757 1 98.31 102 LEU A CA 1
ATOM 791 C C . LEU A 1 102 ? -5.297 6.277 -1.594 1 98.31 102 LEU A C 1
ATOM 793 O O . LEU A 1 102 ? -4.227 5.711 -1.816 1 98.31 102 LEU A O 1
ATOM 797 N N . PHE A 1 103 ? -5.418 7.535 -1.135 1 98.75 103 PHE A N 1
ATOM 798 C CA . PHE A 1 103 ? -4.23 8.375 -1.058 1 98.75 103 PHE A CA 1
ATOM 799 C C . PHE A 1 103 ? -3.328 7.938 0.089 1 98.75 103 PHE A C 1
ATOM 801 O O . PHE A 1 103 ? -2.102 7.984 -0.025 1 98.75 103 PHE A O 1
ATOM 808 N N . SER A 1 104 ? -3.906 7.508 1.203 1 98.62 104 SER A N 1
ATOM 809 C CA . SER A 1 104 ? -3.111 7.035 2.332 1 98.62 104 SER A CA 1
ATOM 810 C C . SER A 1 104 ? -2.266 5.828 1.944 1 98.62 104 SER A C 1
ATOM 812 O O . SER A 1 104 ? -1.092 5.742 2.312 1 98.62 104 SER A O 1
ATOM 814 N N . ASP A 1 105 ? -2.838 4.895 1.201 1 98.56 105 ASP A N 1
ATOM 815 C CA . ASP A 1 105 ? -2.098 3.727 0.731 1 98.56 105 ASP A CA 1
ATOM 816 C C . ASP A 1 105 ? -0.937 4.137 -0.172 1 98.56 105 ASP A C 1
ATOM 818 O O . ASP A 1 105 ? 0.153 3.568 -0.09 1 98.56 105 ASP A O 1
ATOM 822 N N . ILE A 1 106 ? -1.159 5.102 -0.972 1 98.94 106 ILE A N 1
ATOM 823 C CA . ILE A 1 106 ? -0.148 5.566 -1.916 1 98.94 106 ILE A CA 1
ATOM 824 C C . ILE A 1 106 ? 0.98 6.266 -1.161 1 98.94 106 ILE A C 1
ATOM 826 O O . ILE A 1 106 ? 2.152 6.125 -1.517 1 98.94 106 ILE A O 1
ATOM 830 N N . ILE A 1 107 ? 0.643 7.027 -0.127 1 98.88 107 ILE A N 1
ATOM 831 C CA . ILE A 1 107 ? 1.657 7.695 0.682 1 98.88 107 ILE A CA 1
ATOM 832 C C . ILE A 1 107 ? 2.576 6.652 1.316 1 98.88 107 ILE A C 1
ATOM 834 O O . ILE A 1 107 ? 3.797 6.824 1.339 1 98.88 107 ILE A O 1
ATOM 838 N N . VAL A 1 108 ? 2.012 5.535 1.751 1 98.88 108 VAL A N 1
ATOM 839 C CA . VAL A 1 108 ? 2.82 4.477 2.342 1 98.88 108 VAL A CA 1
ATOM 840 C C . VAL A 1 108 ? 3.805 3.938 1.307 1 98.88 108 VAL A C 1
ATOM 842 O O . VAL A 1 108 ? 5 3.799 1.589 1 98.88 108 VAL A O 1
ATOM 845 N N . VAL A 1 109 ? 3.354 3.689 0.115 1 98.88 109 VAL A N 1
ATOM 846 C CA . VAL A 1 109 ? 4.203 3.172 -0.952 1 98.88 109 VAL A CA 1
ATOM 847 C C . VAL A 1 109 ? 5.273 4.203 -1.307 1 98.88 109 V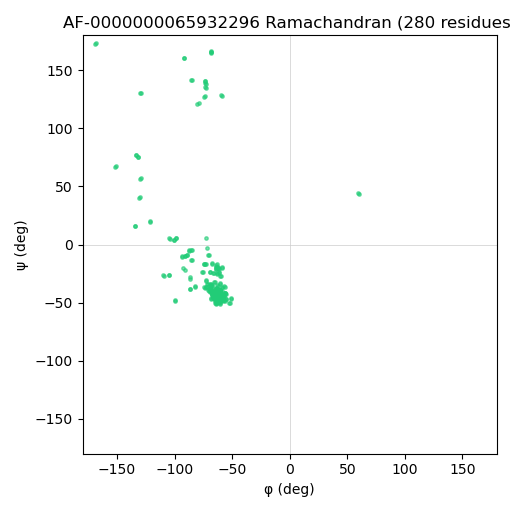AL A C 1
ATOM 849 O O . VAL A 1 109 ? 6.441 3.859 -1.493 1 98.88 109 VAL A O 1
ATOM 852 N N . THR A 1 110 ? 4.879 5.469 -1.371 1 98.81 110 THR A N 1
ATOM 853 C CA . THR A 1 110 ? 5.82 6.539 -1.691 1 98.81 110 THR A CA 1
ATOM 854 C C . THR A 1 110 ? 6.93 6.617 -0.647 1 98.81 110 THR A C 1
ATOM 856 O O . THR A 1 110 ? 8.109 6.699 -0.994 1 98.81 110 THR A O 1
ATOM 859 N N . LEU A 1 111 ? 6.57 6.531 0.62 1 98.69 111 LEU A N 1
ATOM 860 C CA . LEU A 1 111 ? 7.559 6.555 1.692 1 98.69 111 LEU A CA 1
ATOM 861 C C . LEU A 1 111 ? 8.508 5.367 1.582 1 98.69 111 LEU A C 1
ATOM 863 O O . LEU A 1 111 ? 9.719 5.516 1.772 1 98.69 111 LEU A O 1
ATOM 867 N N . ALA A 1 112 ? 7.984 4.23 1.258 1 98.5 112 ALA A N 1
ATOM 868 C CA . ALA A 1 112 ? 8.797 3.025 1.115 1 98.5 112 ALA A CA 1
ATOM 869 C C . ALA A 1 112 ? 9.852 3.197 0.021 1 98.5 112 ALA A C 1
ATOM 871 O O . ALA A 1 112 ? 10.953 2.658 0.122 1 98.5 112 ALA A O 1
ATOM 872 N N . THR A 1 113 ? 9.516 3.951 -1.026 1 97.88 113 THR A N 1
ATOM 873 C CA . THR A 1 113 ? 10.438 4.164 -2.133 1 97.88 113 THR A CA 1
ATOM 874 C C . THR A 1 113 ? 11.531 5.152 -1.738 1 97.88 113 THR A C 1
ATOM 876 O O . THR A 1 113 ? 12.609 5.164 -2.336 1 97.88 113 THR A O 1
ATOM 879 N N . LYS A 1 114 ? 11.242 5.988 -0.75 1 96.88 114 LYS A N 1
ATOM 880 C CA . LYS A 1 114 ? 12.094 7.152 -0.531 1 96.88 114 LYS A CA 1
ATOM 881 C C . LYS A 1 114 ? 12.992 6.957 0.69 1 96.88 114 LYS A C 1
ATOM 883 O O . LYS A 1 114 ? 14.062 7.559 0.783 1 96.88 114 LYS A O 1
ATOM 888 N N . LEU A 1 115 ? 12.586 6.168 1.614 1 97.12 115 LEU A N 1
ATOM 889 C CA . LEU A 1 115 ? 13.32 6.008 2.863 1 97.12 115 LEU A CA 1
ATOM 890 C C . LEU A 1 115 ? 14.414 4.953 2.717 1 97.12 115 LEU A C 1
ATOM 892 O O . LEU A 1 115 ? 14.219 3.934 2.055 1 97.12 115 LEU A O 1
ATOM 896 N N . PRO A 1 116 ? 15.562 5.215 3.352 1 94.12 116 PRO A N 1
ATOM 897 C CA . PRO A 1 116 ? 16.641 4.219 3.295 1 94.12 116 PRO A CA 1
ATOM 898 C C . PRO A 1 116 ? 16.25 2.895 3.951 1 94.12 116 PRO A C 1
ATOM 900 O O . PRO A 1 116 ? 16.703 1.831 3.525 1 94.12 116 PRO A O 1
ATOM 903 N N . THR A 1 117 ? 15.555 2.988 5.035 1 95.06 117 THR A N 1
ATOM 904 C CA . THR A 1 117 ? 15.039 1.821 5.738 1 95.06 117 THR A CA 1
ATOM 905 C C . THR A 1 117 ? 13.547 1.983 6.031 1 95.06 117 THR A C 1
ATOM 907 O O . THR A 1 117 ? 13.109 3.039 6.492 1 95.06 117 THR A O 1
ATOM 910 N N . PHE A 1 118 ? 12.82 1.018 5.711 1 97.94 118 PHE A N 1
ATOM 911 C CA . PHE A 1 118 ? 11.391 0.957 6.004 1 97.94 118 PHE A CA 1
ATOM 912 C C . PHE A 1 118 ? 11.016 -0.402 6.582 1 97.94 118 PHE A C 1
ATOM 914 O O . PHE A 1 118 ? 10.469 -1.254 5.879 1 97.94 118 PHE A O 1
ATOM 921 N N . SER A 1 119 ? 11.32 -0.615 7.844 1 97.94 119 SER A N 1
ATOM 922 C CA . SER A 1 119 ? 11.156 -1.897 8.516 1 97.94 119 SER A CA 1
ATOM 923 C C . SER A 1 119 ? 9.68 -2.252 8.68 1 97.94 119 SER A C 1
ATOM 925 O O . SER A 1 119 ? 8.812 -1.392 8.531 1 97.94 119 SER A O 1
ATOM 927 N N . PRO A 1 120 ? 9.391 -3.482 9.016 1 98.06 120 PRO A N 1
ATOM 928 C CA . PRO A 1 120 ? 8.008 -3.875 9.297 1 98.06 120 PRO A CA 1
ATOM 929 C C . PRO A 1 120 ? 7.387 -3.076 10.438 1 98.06 120 PRO A C 1
ATOM 931 O O . PRO A 1 120 ? 6.211 -2.713 10.375 1 98.06 120 PRO A O 1
ATOM 934 N N . ALA A 1 121 ? 8.164 -2.768 11.445 1 97.44 121 ALA A N 1
ATOM 935 C CA . ALA A 1 121 ? 7.668 -1.977 12.562 1 97.44 121 ALA A CA 1
ATOM 936 C C . ALA A 1 121 ? 7.355 -0.547 12.133 1 97.44 121 ALA A C 1
ATOM 938 O O . ALA A 1 121 ? 6.348 0.029 12.555 1 97.44 121 ALA A O 1
ATOM 939 N N . THR A 1 122 ? 8.25 0.041 11.312 1 98.31 122 THR A N 1
ATOM 940 C CA . THR A 1 122 ? 7.988 1.366 10.758 1 98.31 122 THR A CA 1
ATOM 941 C C . THR A 1 122 ? 6.727 1.358 9.898 1 98.31 122 THR A C 1
ATOM 943 O O . THR A 1 122 ? 5.879 2.246 10.023 1 98.31 122 THR A O 1
ATOM 946 N N . HIS A 1 123 ? 6.629 0.378 9.039 1 98.75 123 HIS A N 1
ATOM 947 C CA . HIS A 1 123 ? 5.453 0.189 8.203 1 98.75 123 HIS A CA 1
ATOM 948 C C . HIS A 1 123 ? 4.18 0.16 9.039 1 98.75 123 HIS A C 1
ATOM 950 O O . HIS A 1 123 ? 3.223 0.885 8.75 1 98.75 123 HIS A O 1
ATOM 956 N N . ARG A 1 124 ? 4.152 -0.612 10.055 1 98.38 124 ARG A N 1
ATOM 957 C CA . ARG A 1 124 ? 2.986 -0.732 10.922 1 98.38 124 ARG A CA 1
ATOM 958 C C . ARG A 1 124 ? 2.637 0.609 11.555 1 98.38 124 ARG A C 1
ATOM 960 O O . ARG A 1 124 ? 1.47 1.002 11.594 1 98.38 124 ARG A O 1
ATOM 967 N N . ALA A 1 125 ? 3.621 1.291 12.07 1 98.56 125 ALA A N 1
ATOM 968 C CA . ALA A 1 125 ? 3.395 2.566 12.75 1 98.56 125 ALA A CA 1
ATOM 969 C C . ALA A 1 125 ? 2.799 3.596 11.789 1 98.56 125 ALA A C 1
ATOM 971 O O . ALA A 1 125 ? 1.842 4.293 12.141 1 98.56 125 ALA A O 1
ATOM 972 N N . ILE A 1 126 ? 3.377 3.629 10.602 1 98.75 126 ILE A N 1
ATOM 973 C CA . ILE A 1 126 ? 2.916 4.594 9.609 1 98.75 126 ILE A CA 1
ATOM 974 C C . ILE A 1 126 ? 1.503 4.238 9.156 1 98.75 126 ILE A C 1
ATOM 976 O O . ILE A 1 126 ? 0.647 5.113 9.023 1 98.75 126 ILE A O 1
ATOM 980 N N . ASP A 1 127 ? 1.261 3.027 8.938 1 98.5 127 ASP A N 1
ATOM 981 C CA . ASP A 1 127 ? -0.062 2.561 8.531 1 98.5 127 ASP A CA 1
ATOM 982 C C . ASP A 1 127 ? -1.116 2.928 9.57 1 98.5 127 ASP A C 1
ATOM 984 O O . ASP A 1 127 ? -2.184 3.438 9.227 1 98.5 127 ASP A O 1
ATOM 988 N N . LYS A 1 128 ? -0.855 2.67 10.805 1 98.12 128 LYS A N 1
ATOM 989 C CA . LYS A 1 128 ? -1.785 2.988 11.883 1 98.12 128 LYS A CA 1
ATOM 990 C C . LYS A 1 128 ? -2.045 4.492 11.961 1 98.12 128 LYS A C 1
ATOM 992 O O . LYS A 1 128 ? -3.184 4.918 12.164 1 98.12 128 LYS A O 1
ATOM 997 N N . PHE A 1 129 ? -1.01 5.238 11.82 1 98.69 129 PHE A N 1
ATOM 998 C CA . PHE A 1 129 ? -1.117 6.695 11.844 1 98.69 129 PHE A CA 1
ATOM 999 C C . PHE A 1 129 ? -2.012 7.191 10.719 1 98.69 129 PHE A C 1
ATOM 1001 O O . PHE A 1 129 ? -2.965 7.934 10.953 1 98.69 129 PHE A O 1
ATOM 1008 N N . LEU A 1 130 ? -1.727 6.742 9.516 1 98.5 130 LEU A N 1
ATOM 1009 C CA . LEU A 1 130 ? -2.475 7.219 8.359 1 98.5 130 LEU A CA 1
ATOM 1010 C C . LEU A 1 130 ? -3.914 6.719 8.398 1 98.5 130 LEU A C 1
ATOM 1012 O O . LEU A 1 130 ? -4.832 7.41 7.949 1 98.5 130 LEU A O 1
ATOM 1016 N N . GLU A 1 131 ? -4.09 5.527 8.898 1 97.62 131 GLU A N 1
ATOM 1017 C CA . GLU A 1 131 ? -5.453 5.039 9.102 1 97.62 131 GLU A CA 1
ATOM 1018 C C . GLU A 1 131 ? -6.242 5.965 10.016 1 97.62 131 GLU A C 1
ATOM 1020 O O . GLU A 1 131 ? -7.402 6.281 9.742 1 97.62 131 GLU A O 1
ATOM 1025 N N . GLU A 1 132 ? -5.633 6.336 11.109 1 97.31 132 GLU A N 1
ATOM 1026 C CA . GLU A 1 132 ? -6.301 7.246 12.031 1 97.31 132 GLU A CA 1
ATOM 1027 C C . GLU A 1 132 ? -6.539 8.609 11.383 1 97.31 132 GLU A C 1
ATOM 1029 O O . GLU A 1 132 ? -7.594 9.219 11.586 1 97.31 132 GLU A O 1
ATOM 1034 N N . LEU A 1 133 ? -5.582 9.094 10.688 1 97.5 133 LEU A N 1
ATOM 1035 C CA . LEU A 1 133 ? -5.723 10.352 9.961 1 97.5 133 LEU A CA 1
ATOM 1036 C C . LEU A 1 133 ? -6.922 10.312 9.023 1 97.5 133 LEU A C 1
ATOM 1038 O O . LEU A 1 133 ? -7.758 11.219 9.031 1 97.5 133 LEU A O 1
ATOM 1042 N N . VAL A 1 134 ? -7.059 9.234 8.258 1 97.38 134 VAL A N 1
ATOM 1043 C CA . VAL A 1 134 ? -8.156 9.047 7.312 1 97.38 134 VAL A CA 1
ATOM 1044 C C . VAL A 1 134 ? -9.484 9 8.062 1 97.38 134 VAL A C 1
ATOM 1046 O O . VAL A 1 134 ? -10.469 9.617 7.645 1 97.38 134 VAL A O 1
ATOM 1049 N N . HIS A 1 135 ? -9.469 8.297 9.156 1 96.69 135 HIS A N 1
ATOM 1050 C CA . HIS A 1 135 ? -10.664 8.195 9.984 1 96.69 135 HIS A CA 1
ATOM 1051 C C . HIS A 1 135 ? -11.141 9.578 10.438 1 96.69 135 HIS A C 1
ATOM 1053 O O . HIS A 1 135 ? -12.328 9.891 10.328 1 96.69 135 HIS A O 1
ATOM 1059 N N . GLN A 1 136 ? -10.258 10.375 10.898 1 96.12 136 GLN A N 1
ATOM 1060 C CA . GLN A 1 136 ? -10.617 11.695 11.414 1 96.12 136 GLN A CA 1
ATOM 1061 C C . GLN A 1 136 ? -11.062 12.617 10.289 1 96.12 136 GLN A C 1
ATOM 1063 O O . GLN A 1 136 ? -12 13.406 10.453 1 96.12 136 GLN A O 1
ATOM 1068 N N . LEU A 1 137 ? -10.445 12.547 9.125 1 96 137 LEU A N 1
ATOM 1069 C CA . LEU A 1 137 ? -10.82 13.375 7.98 1 96 137 LEU A CA 1
ATOM 1070 C C . LEU A 1 137 ? -12.211 13 7.48 1 96 137 LEU A C 1
ATOM 1072 O O . LEU A 1 137 ? -12.93 13.852 6.945 1 96 137 LEU A O 1
ATOM 1076 N N . SER A 1 138 ? -12.602 11.781 7.75 1 93.5 138 SER A N 1
ATOM 1077 C CA . SER A 1 138 ? -13.875 11.281 7.254 1 93.5 138 SER A CA 1
ATOM 1078 C C . SER A 1 138 ? -14.984 11.477 8.281 1 93.5 138 SER A C 1
ATOM 1080 O O . SER A 1 138 ? -16.156 11.234 7.996 1 93.5 138 SER A O 1
ATOM 1082 N N . SER A 1 139 ? -14.703 11.844 9.469 1 87.69 139 SER A N 1
ATOM 1083 C CA . SER A 1 139 ? -15.641 11.852 10.594 1 87.69 139 SER A CA 1
ATOM 1084 C C . SER A 1 139 ? -16.641 12.992 10.461 1 87.69 139 SER A C 1
ATOM 1086 O O . SER A 1 139 ? -17.719 12.953 11.07 1 87.69 139 SER A O 1
ATOM 1088 N N . LYS A 1 140 ? -16.391 13.922 9.672 1 77.88 140 LYS A N 1
ATOM 1089 C CA . LYS A 1 140 ? -17.312 15.055 9.562 1 77.88 140 LYS A CA 1
ATOM 1090 C C . LYS A 1 140 ? -18.156 14.969 8.297 1 77.88 140 LYS A C 1
ATOM 1092 O O . LYS A 1 140 ? -18.859 15.914 7.949 1 77.88 140 LYS A O 1
ATOM 1097 N N . TYR A 1 141 ? -18 13.859 7.555 1 76.94 141 TYR A N 1
ATOM 1098 C CA . TYR A 1 141 ? -18.797 13.703 6.34 1 76.94 141 TYR A CA 1
ATOM 1099 C C . TYR A 1 141 ? -20.25 13.391 6.676 1 76.94 141 TYR A C 1
ATOM 1101 O O . TYR A 1 141 ? -21.141 13.594 5.852 1 76.94 141 TYR A O 1
ATOM 1109 N N . ARG A 1 142 ? -20.734 13.375 7.828 1 57.44 142 ARG A N 1
ATOM 1110 C CA . ARG A 1 142 ? -22.141 13.141 8.102 1 57.44 142 ARG A CA 1
ATOM 1111 C C . ARG A 1 142 ? -22.938 14.43 7.965 1 57.44 142 ARG A C 1
ATOM 1113 O O . ARG A 1 142 ? -22.406 15.523 8.18 1 57.44 142 ARG A O 1
ATOM 1120 N N . MET B 1 1 ? -10.156 -7.816 -15.406 1 67.5 1 MET B N 1
ATOM 1121 C CA . MET B 1 1 ? -9.727 -6.676 -16.219 1 67.5 1 MET B CA 1
ATOM 1122 C C . MET B 1 1 ? -8.609 -7.074 -17.172 1 67.5 1 MET B C 1
ATOM 1124 O O . MET B 1 1 ? -7.805 -7.953 -16.859 1 67.5 1 MET B O 1
ATOM 1128 N N . VAL B 1 2 ? -8.781 -6.633 -18.375 1 82.38 2 VAL B N 1
ATOM 1129 C CA . VAL B 1 2 ? -7.73 -6.941 -19.344 1 82.38 2 VAL B CA 1
ATOM 1130 C C . VAL B 1 2 ? -6.555 -5.988 -19.156 1 82.38 2 VAL B C 1
ATOM 1132 O O . VAL B 1 2 ? -6.73 -4.77 -19.156 1 82.38 2 VAL B O 1
ATOM 1135 N N . LEU B 1 3 ? -5.375 -6.527 -18.891 1 95.56 3 LEU B N 1
ATOM 1136 C CA . LEU B 1 3 ? -4.164 -5.727 -18.75 1 95.56 3 LEU B CA 1
ATOM 1137 C C . LEU B 1 3 ? -3.689 -5.207 -20.094 1 95.56 3 LEU B C 1
ATOM 1139 O O . LEU B 1 3 ? -3.709 -5.941 -21.094 1 95.56 3 LEU B O 1
ATOM 1143 N N . SER B 1 4 ? -3.33 -3.953 -20.141 1 96.31 4 SER B N 1
ATOM 1144 C CA . SER B 1 4 ? -2.746 -3.398 -21.359 1 96.31 4 SER B CA 1
ATOM 1145 C C . SER B 1 4 ? -1.367 -3.99 -21.625 1 96.31 4 SER B C 1
ATOM 1147 O O . SER B 1 4 ? -0.766 -4.609 -20.75 1 96.31 4 SER B O 1
ATOM 1149 N N . ASP B 1 5 ? -0.848 -3.822 -22.844 1 97 5 ASP B N 1
ATOM 1150 C CA . ASP B 1 5 ? 0.492 -4.285 -23.188 1 97 5 ASP B CA 1
ATOM 1151 C C . ASP B 1 5 ? 1.551 -3.594 -22.328 1 97 5 ASP B C 1
ATOM 1153 O O . ASP B 1 5 ? 2.545 -4.211 -21.953 1 97 5 ASP B O 1
ATOM 1157 N N . ALA B 1 6 ? 1.407 -2.318 -22.078 1 97.44 6 ALA B N 1
ATOM 1158 C CA . ALA B 1 6 ? 2.346 -1.566 -21.25 1 97.44 6 ALA B CA 1
ATOM 1159 C C . ALA B 1 6 ? 2.383 -2.115 -19.828 1 97.44 6 ALA B C 1
ATOM 1161 O O . ALA B 1 6 ? 3.455 -2.227 -19.219 1 97.44 6 ALA B O 1
ATOM 1162 N N . ASN B 1 7 ? 1.208 -2.424 -19.328 1 98.06 7 ASN B N 1
ATOM 1163 C CA . ASN B 1 7 ? 1.151 -3.039 -18 1 98.06 7 ASN B CA 1
ATOM 1164 C C . ASN B 1 7 ? 1.911 -4.363 -17.969 1 98.06 7 ASN B C 1
ATOM 1166 O O . ASN B 1 7 ? 2.699 -4.605 -17.062 1 98.06 7 ASN B O 1
ATOM 1170 N N . LYS B 1 8 ? 1.675 -5.191 -18.938 1 98.19 8 LYS B N 1
ATOM 1171 C CA . LYS B 1 8 ? 2.305 -6.508 -18.984 1 98.19 8 LYS B CA 1
ATOM 1172 C C . LYS B 1 8 ? 3.824 -6.387 -19.047 1 98.19 8 LYS B C 1
ATOM 1174 O O . LYS B 1 8 ? 4.543 -7.16 -18.406 1 98.19 8 LYS B O 1
ATOM 1179 N N . GLN B 1 9 ? 4.285 -5.445 -19.781 1 98.12 9 GLN B N 1
ATOM 1180 C CA . GLN B 1 9 ? 5.723 -5.223 -19.906 1 98.12 9 GLN B CA 1
ATOM 1181 C C . GLN B 1 9 ? 6.332 -4.852 -18.547 1 98.12 9 GLN B C 1
ATOM 1183 O O . GLN B 1 9 ? 7.398 -5.348 -18.188 1 98.12 9 GLN B O 1
ATOM 1188 N N . GLU B 1 10 ? 5.676 -3.932 -17.844 1 98.12 10 GLU B N 1
ATOM 1189 C CA . GLU B 1 10 ? 6.148 -3.529 -16.531 1 98.12 10 GLU B CA 1
ATOM 1190 C C . GLU B 1 10 ? 6.16 -4.711 -15.562 1 98.12 10 GLU B C 1
ATOM 1192 O O . GLU B 1 10 ? 7.105 -4.879 -14.789 1 98.12 10 GLU B O 1
ATOM 1197 N N . ILE B 1 11 ? 5.121 -5.473 -15.609 1 98.62 11 ILE B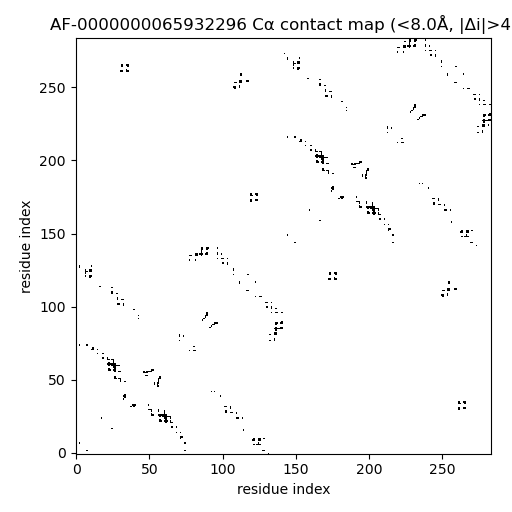 N 1
ATOM 1198 C CA . ILE B 1 11 ? 5.004 -6.629 -14.727 1 98.62 11 ILE B CA 1
ATOM 1199 C C . ILE B 1 11 ? 6.141 -7.609 -15 1 98.62 11 ILE B C 1
ATOM 1201 O O . ILE B 1 11 ? 6.797 -8.094 -14.078 1 98.62 11 ILE B O 1
ATOM 1205 N N . HIS B 1 12 ? 6.406 -7.887 -16.25 1 98.44 12 HIS B N 1
ATOM 1206 C CA . HIS B 1 12 ? 7.48 -8.805 -16.625 1 98.44 12 HIS B CA 1
ATOM 1207 C C . HIS B 1 12 ? 8.836 -8.258 -16.188 1 98.44 12 HIS B C 1
ATOM 1209 O O . HIS B 1 12 ? 9.695 -9.008 -15.734 1 98.44 12 HIS B O 1
ATOM 1215 N N . HIS B 1 13 ? 9.016 -7.016 -16.391 1 98.31 13 HIS B N 1
ATOM 1216 C CA . HIS B 1 13 ? 10.266 -6.379 -15.984 1 98.31 13 HIS B CA 1
ATOM 1217 C C . HIS B 1 13 ? 10.5 -6.539 -14.484 1 98.31 13 HIS B C 1
ATOM 1219 O O . HIS B 1 13 ? 11.594 -6.938 -14.062 1 98.31 13 HIS B O 1
ATOM 1225 N N . VAL B 1 14 ? 9.508 -6.262 -13.688 1 98.62 14 VAL B N 1
ATOM 1226 C CA . VAL B 1 14 ? 9.625 -6.371 -12.242 1 98.62 14 VAL B CA 1
ATOM 1227 C C . VAL B 1 14 ? 9.859 -7.824 -11.844 1 98.62 14 VAL B C 1
ATOM 1229 O O . VAL B 1 14 ? 10.68 -8.109 -10.969 1 98.62 14 VAL B O 1
ATOM 1232 N N . ALA B 1 15 ? 9.109 -8.719 -12.531 1 98.62 15 ALA B N 1
ATOM 1233 C CA . ALA B 1 15 ? 9.266 -10.141 -12.242 1 98.62 15 ALA B CA 1
ATOM 1234 C C . ALA B 1 15 ? 10.719 -10.578 -12.453 1 98.62 15 ALA B C 1
ATOM 1236 O O . ALA B 1 15 ? 11.266 -11.328 -11.633 1 98.62 15 ALA B O 1
ATOM 1237 N N . GLU B 1 16 ? 11.32 -10.109 -13.469 1 98.12 16 GLU B N 1
ATOM 1238 C CA . GLU B 1 16 ? 12.703 -10.461 -13.773 1 98.12 16 GLU B CA 1
ATOM 1239 C C . GLU B 1 16 ? 13.656 -9.938 -12.695 1 98.12 16 GLU B C 1
ATOM 1241 O O . GLU B 1 16 ? 14.625 -10.602 -12.344 1 98.12 16 GLU B O 1
ATOM 1246 N N . LEU B 1 17 ? 13.391 -8.812 -12.211 1 98.12 17 LEU B N 1
ATOM 1247 C CA . LEU B 1 17 ? 14.242 -8.195 -11.203 1 98.12 17 LEU B CA 1
ATOM 1248 C C . LEU B 1 17 ? 14.109 -8.914 -9.859 1 98.12 17 LEU B C 1
ATOM 1250 O O . LEU B 1 17 ? 15.07 -9 -9.102 1 98.12 17 LEU B O 1
ATOM 1254 N N . ILE B 1 18 ? 12.945 -9.406 -9.562 1 98.25 18 ILE B N 1
ATOM 1255 C CA . ILE B 1 18 ? 12.602 -9.945 -8.25 1 98.25 18 ILE B CA 1
ATOM 1256 C C . ILE B 1 18 ? 13.008 -11.414 -8.172 1 98.25 18 ILE B C 1
ATOM 1258 O O . ILE B 1 18 ? 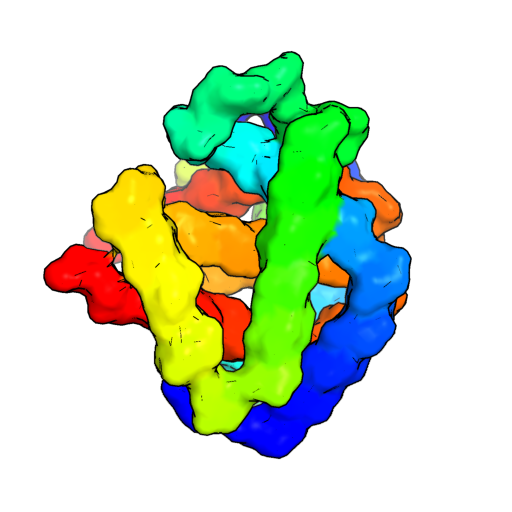13.312 -11.93 -7.098 1 98.25 18 ILE B O 1
ATOM 1262 N N . LYS B 1 19 ? 13 -12.117 -9.312 1 97.94 19 LYS B N 1
ATOM 1263 C CA . LYS B 1 19 ? 13.156 -13.57 -9.383 1 97.94 19 LYS B CA 1
ATOM 1264 C C . LYS B 1 19 ? 14.383 -14.031 -8.594 1 97.94 19 LYS B C 1
ATOM 1266 O O . LYS B 1 19 ? 14.281 -14.945 -7.777 1 97.94 19 LYS B O 1
ATOM 1271 N N . PRO B 1 20 ? 15.57 -13.375 -8.727 1 98.19 20 PRO B N 1
ATOM 1272 C CA . PRO B 1 20 ? 16.734 -13.844 -7.977 1 98.19 20 PRO B CA 1
ATOM 1273 C C . PRO B 1 20 ? 16.625 -13.562 -6.48 1 98.19 20 PRO B C 1
ATOM 1275 O O . PRO B 1 20 ? 17.422 -14.062 -5.688 1 98.19 20 PRO B O 1
ATOM 1278 N N . HIS B 1 21 ? 15.656 -12.812 -6.066 1 98.06 21 HIS B N 1
ATOM 1279 C CA . HIS B 1 21 ? 15.516 -12.406 -4.676 1 98.06 21 HIS B CA 1
ATOM 1280 C C . HIS B 1 21 ? 14.18 -12.859 -4.094 1 98.06 21 HIS B C 1
ATOM 1282 O O . HIS B 1 21 ? 13.703 -12.297 -3.109 1 98.06 21 HIS B O 1
ATOM 1288 N N . ALA B 1 22 ? 13.562 -13.812 -4.676 1 98.25 22 ALA B N 1
ATOM 1289 C CA . ALA B 1 22 ? 12.203 -14.234 -4.332 1 98.25 22 ALA B CA 1
ATOM 1290 C C . ALA B 1 22 ? 12.102 -14.609 -2.857 1 98.25 22 ALA B C 1
ATOM 1292 O O . ALA B 1 22 ? 11.141 -14.227 -2.182 1 98.25 22 ALA B O 1
ATOM 1293 N N . GLU B 1 23 ? 13.07 -15.289 -2.377 1 98.38 23 GLU B N 1
ATOM 1294 C CA . GLU B 1 23 ? 13.031 -15.719 -0.981 1 98.38 23 GLU B CA 1
ATOM 1295 C C . GLU B 1 23 ? 13.07 -14.516 -0.038 1 98.38 23 GLU B C 1
ATOM 1297 O O . GLU B 1 23 ? 12.281 -14.438 0.904 1 98.38 23 GLU B O 1
ATOM 1302 N N . ALA B 1 24 ? 13.992 -13.586 -0.261 1 98.44 24 ALA B N 1
ATOM 1303 C CA . ALA B 1 24 ? 14.125 -12.406 0.591 1 98.44 24 ALA B CA 1
ATOM 1304 C C . ALA B 1 24 ? 12.875 -11.531 0.516 1 98.44 24 ALA B C 1
ATOM 1306 O O . ALA B 1 24 ? 12.391 -11.039 1.538 1 98.44 24 ALA B O 1
ATOM 1307 N N . VAL B 1 25 ? 12.344 -11.344 -0.7 1 98.62 25 VAL B N 1
ATOM 1308 C CA . VAL B 1 25 ? 11.141 -10.547 -0.905 1 98.62 25 VAL B CA 1
ATOM 1309 C C . VAL B 1 25 ? 9.961 -11.195 -0.191 1 98.62 25 VAL B C 1
ATOM 1311 O O . VAL B 1 25 ? 9.211 -10.523 0.518 1 98.62 25 VAL B O 1
ATOM 1314 N N . GLY B 1 26 ? 9.82 -12.469 -0.394 1 98.88 26 GLY B N 1
ATOM 1315 C CA . GLY B 1 26 ? 8.727 -13.203 0.219 1 98.88 26 GLY B CA 1
ATOM 1316 C C . GLY B 1 26 ? 8.797 -13.219 1.734 1 98.88 26 GLY B C 1
ATOM 1317 O O . GLY B 1 26 ? 7.777 -13.047 2.408 1 98.88 26 GLY B O 1
ATOM 1318 N N . ALA B 1 27 ? 9.984 -13.445 2.293 1 98.81 27 ALA B N 1
ATOM 1319 C CA . ALA B 1 27 ? 10.164 -13.453 3.742 1 98.81 27 ALA B CA 1
ATOM 1320 C C . ALA B 1 27 ? 9.797 -12.102 4.348 1 98.81 27 ALA B C 1
ATOM 1322 O O . ALA B 1 27 ? 9.094 -12.039 5.363 1 98.81 27 ALA B O 1
ATOM 1323 N N . ASP B 1 28 ? 10.211 -11.109 3.717 1 98.75 28 ASP B N 1
ATOM 1324 C CA . ASP B 1 28 ? 9.914 -9.766 4.215 1 98.75 28 AS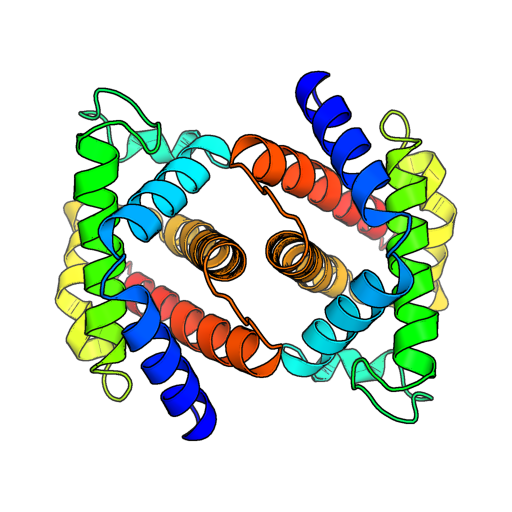P B CA 1
ATOM 1325 C C . ASP B 1 28 ? 8.422 -9.469 4.141 1 98.75 28 ASP B C 1
ATOM 1327 O O . ASP B 1 28 ? 7.832 -8.969 5.098 1 98.75 28 ASP B O 1
ATOM 1331 N N . ALA B 1 29 ? 7.832 -9.789 3.018 1 98.88 29 ALA B N 1
ATOM 1332 C CA . ALA B 1 29 ? 6.41 -9.523 2.84 1 98.88 29 ALA B CA 1
ATOM 1333 C C . ALA B 1 29 ? 5.574 -10.281 3.867 1 98.88 29 ALA B C 1
ATOM 1335 O O . ALA B 1 29 ? 4.664 -9.719 4.477 1 98.88 29 ALA B O 1
ATOM 1336 N N . LEU B 1 30 ? 5.902 -11.516 4.016 1 98.88 30 LEU B N 1
ATOM 1337 C CA . LEU B 1 30 ? 5.133 -12.328 4.953 1 98.88 30 LEU B CA 1
ATOM 1338 C C . LEU B 1 30 ? 5.332 -11.844 6.383 1 98.88 30 LEU B C 1
ATOM 1340 O O . LEU B 1 30 ? 4.379 -11.789 7.164 1 98.88 30 LEU B O 1
ATOM 1344 N N . ALA B 1 31 ? 6.5 -11.492 6.77 1 98.81 31 ALA B N 1
ATOM 1345 C CA . ALA B 1 31 ? 6.762 -10.93 8.094 1 98.81 31 ALA B CA 1
ATOM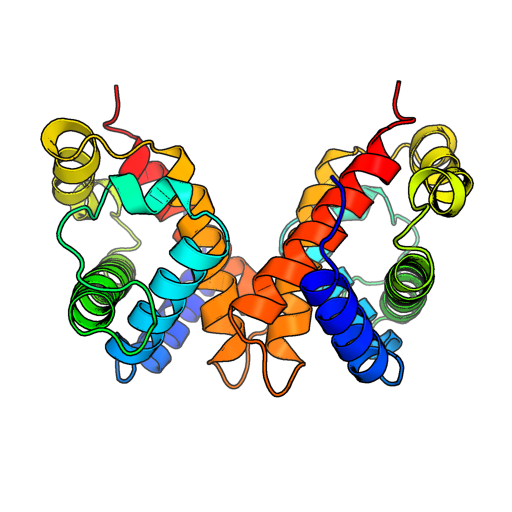 1346 C C . ALA B 1 31 ? 5.973 -9.641 8.312 1 98.81 31 ALA B C 1
ATOM 1348 O O . ALA B 1 31 ? 5.457 -9.406 9.406 1 98.81 31 ALA B O 1
ATOM 1349 N N . ARG B 1 32 ? 5.902 -8.805 7.309 1 98.88 32 ARG B N 1
ATOM 1350 C CA . ARG B 1 32 ? 5.105 -7.586 7.398 1 98.88 32 ARG B CA 1
ATOM 1351 C C . ARG B 1 32 ? 3.633 -7.91 7.633 1 98.88 32 ARG B C 1
ATOM 135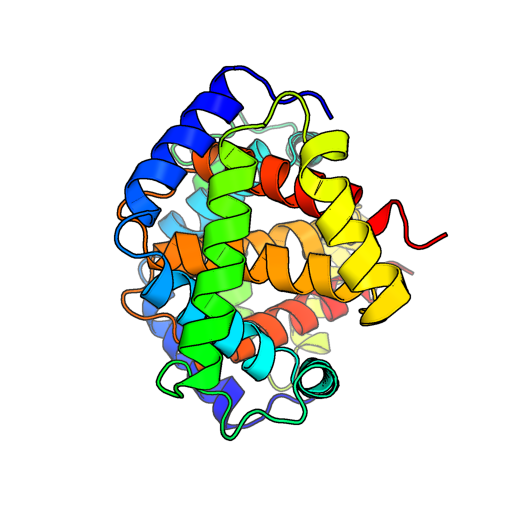3 O O . ARG B 1 32 ? 2.949 -7.215 8.383 1 98.88 32 ARG B O 1
ATOM 1360 N N . LEU B 1 33 ? 3.176 -8.953 6.934 1 98.88 33 LEU B N 1
ATOM 1361 C CA . LEU B 1 33 ? 1.79 -9.359 7.152 1 98.88 33 LEU B CA 1
ATOM 1362 C C . LEU B 1 33 ? 1.545 -9.68 8.625 1 98.88 33 LEU B C 1
ATOM 1364 O O . LEU B 1 33 ? 0.565 -9.211 9.211 1 98.88 33 LEU B O 1
ATOM 1368 N N . PHE B 1 34 ? 2.453 -10.398 9.227 1 98.75 34 PHE B N 1
ATOM 1369 C CA . PHE B 1 34 ? 2.303 -10.797 10.625 1 98.75 34 PHE B CA 1
ATOM 1370 C C . PHE B 1 34 ? 2.43 -9.586 11.547 1 98.75 34 PHE B C 1
ATOM 1372 O O . PHE B 1 34 ? 1.769 -9.523 12.586 1 98.75 34 PHE B O 1
ATOM 1379 N N . GLU B 1 35 ? 3.277 -8.711 11.242 1 98.25 35 GLU B N 1
ATOM 1380 C CA . GLU B 1 35 ? 3.492 -7.508 12.031 1 98.25 35 GLU B CA 1
ATOM 1381 C C . GLU B 1 35 ? 2.271 -6.59 11.984 1 98.25 35 GLU B C 1
ATOM 1383 O O . GLU B 1 35 ? 1.829 -6.086 13.023 1 98.25 35 GLU B O 1
ATOM 1388 N N . LEU B 1 36 ? 1.716 -6.395 10.836 1 98.31 36 LEU B N 1
ATOM 1389 C CA . LEU B 1 36 ? 0.626 -5.445 10.633 1 98.31 36 LEU B CA 1
ATOM 1390 C C . LEU B 1 36 ? -0.712 -6.062 11.031 1 98.31 36 LEU B C 1
ATOM 1392 O O . LEU B 1 36 ? -1.601 -5.363 11.523 1 98.31 36 LEU B O 1
ATOM 1396 N N . HIS B 1 37 ? -0.853 -7.324 10.758 1 98.38 37 HIS B N 1
ATOM 1397 C CA . HIS B 1 37 ? -2.104 -8.039 10.977 1 98.38 37 HIS B CA 1
ATOM 1398 C C . HIS B 1 37 ? -1.864 -9.352 11.719 1 98.38 37 HIS B C 1
ATOM 1400 O O . HIS B 1 37 ? -2.062 -10.43 11.164 1 98.38 37 HIS B O 1
ATOM 1406 N N . PRO B 1 38 ? -1.613 -9.258 12.992 1 97.94 38 PRO B N 1
ATOM 1407 C CA . PRO B 1 38 ? -1.23 -10.438 13.766 1 97.94 38 PRO B CA 1
ATOM 1408 C C . PRO B 1 38 ? -2.32 -11.508 13.781 1 97.94 38 PRO B C 1
ATOM 1410 O O . PRO B 1 38 ? -2.029 -12.688 14.008 1 97.94 38 PRO B O 1
ATOM 1413 N N . GLN B 1 39 ? -3.557 -11.18 13.516 1 97.62 39 GLN B N 1
ATOM 1414 C CA . GLN B 1 39 ? -4.648 -12.148 13.484 1 97.62 39 GLN B CA 1
ATOM 1415 C C . GLN B 1 39 ? -4.445 -13.172 12.375 1 97.62 39 GLN B C 1
ATOM 1417 O O . GLN B 1 39 ? -5.023 -14.258 12.414 1 97.62 39 GLN B O 1
ATOM 1422 N N . THR B 1 40 ? -3.635 -12.906 11.375 1 98.31 40 THR B N 1
ATOM 1423 C CA . THR B 1 40 ? -3.406 -13.812 10.258 1 98.31 40 THR B CA 1
ATOM 1424 C C . THR B 1 40 ? -2.523 -14.984 10.688 1 98.31 40 THR B C 1
ATOM 1426 O O . THR B 1 40 ? -2.455 -16 9.992 1 98.31 40 THR B O 1
ATOM 1429 N N . LYS B 1 41 ? -1.869 -14.828 11.773 1 98 41 LYS B N 1
ATOM 1430 C CA . LYS B 1 41 ? -1.021 -15.898 12.297 1 98 41 LYS B CA 1
ATOM 1431 C C . LYS B 1 41 ? -1.829 -17.172 12.562 1 98 41 LYS B C 1
ATOM 1433 O O . LYS B 1 41 ? -1.274 -18.266 12.594 1 98 41 LYS B O 1
ATOM 1438 N N . THR B 1 42 ? -3.129 -17.047 12.688 1 97.75 42 THR B N 1
ATOM 1439 C CA . THR B 1 42 ? -4.008 -18.188 12.953 1 97.75 42 THR B CA 1
ATOM 1440 C C . THR B 1 42 ? -3.93 -19.203 11.828 1 97.75 42 THR B C 1
ATOM 1442 O O . THR B 1 42 ? -4.16 -20.406 12.047 1 97.75 42 THR B O 1
ATOM 1445 N N . TYR B 1 43 ? -3.557 -18.812 10.609 1 97.38 43 TYR B N 1
ATOM 1446 C CA . TYR B 1 43 ? -3.473 -19.703 9.453 1 97.38 43 TYR B CA 1
ATOM 1447 C C . TYR B 1 43 ? -2.131 -20.422 9.414 1 97.38 43 TYR B C 1
ATOM 1449 O O . TYR B 1 43 ? -1.922 -21.312 8.578 1 97.38 43 TYR B O 1
ATOM 1457 N N . PHE B 1 44 ? -1.217 -20.062 10.359 1 98.06 44 PHE B N 1
ATOM 1458 C CA . PHE B 1 44 ? 0.132 -20.625 10.391 1 98.06 44 PHE B CA 1
ATOM 1459 C C . PHE B 1 44 ? 0.47 -21.141 11.789 1 98.06 44 PHE B C 1
ATOM 1461 O O . PHE B 1 44 ? 1.513 -20.797 12.344 1 98.06 44 PHE B O 1
ATOM 1468 N N . PRO B 1 45 ? -0.292 -22.016 12.297 1 95.81 45 PRO B N 1
ATOM 1469 C CA . PRO B 1 45 ? -0.162 -22.438 13.695 1 95.81 45 PRO B CA 1
ATOM 1470 C C . PRO B 1 45 ? 1.135 -23.203 13.961 1 95.81 45 PRO B C 1
ATOM 1472 O O . PRO B 1 45 ? 1.578 -23.297 15.109 1 95.81 45 PRO B O 1
ATOM 1475 N N . ASN B 1 46 ? 1.805 -23.672 12.992 1 95.88 46 ASN B N 1
ATOM 1476 C CA . ASN B 1 46 ? 2.969 -24.531 13.195 1 95.88 46 ASN B CA 1
ATOM 1477 C C . ASN B 1 46 ? 4.273 -23.75 13.031 1 95.88 46 ASN B C 1
ATOM 1479 O O . ASN B 1 46 ? 5.355 -24.344 13.031 1 95.88 46 ASN B O 1
ATOM 1483 N N . PHE B 1 47 ? 4.141 -22.469 12.82 1 97.69 47 PHE B N 1
ATOM 1484 C CA . PHE B 1 47 ? 5.352 -21.672 12.688 1 97.69 47 PHE B CA 1
ATOM 1485 C C . PHE B 1 47 ? 6.035 -21.484 14.031 1 97.69 47 PHE B C 1
ATOM 1487 O O . PHE B 1 47 ? 5.371 -21.234 15.039 1 97.69 47 PHE B O 1
ATOM 1494 N N . SER B 1 48 ? 7.297 -21.562 14.102 1 95.88 48 SER B N 1
ATOM 1495 C CA . SER B 1 48 ? 8.086 -21.406 15.32 1 95.88 48 SER B CA 1
ATOM 1496 C C . SER B 1 48 ? 8.406 -19.938 15.594 1 95.88 48 SER B C 1
ATOM 1498 O O . SER B 1 48 ? 8.93 -19.609 16.656 1 95.88 48 SER B O 1
ATOM 1500 N N . GLY B 1 49 ? 8.203 -19.062 14.664 1 97.62 49 GLY B N 1
ATOM 1501 C CA . GLY B 1 49 ? 8.414 -17.625 14.711 1 97.62 49 GLY B CA 1
ATOM 1502 C C . GLY B 1 49 ? 7.809 -16.891 13.523 1 97.62 49 GLY B C 1
ATOM 1503 O O . GLY B 1 49 ? 7.352 -17.516 12.57 1 97.62 49 GLY B O 1
ATOM 1504 N N . TYR B 1 50 ? 7.848 -15.594 13.586 1 98.12 50 TYR B N 1
ATOM 1505 C CA . TYR B 1 50 ? 7.109 -14.852 12.57 1 98.12 50 TYR B CA 1
ATOM 1506 C C . TYR B 1 50 ? 7.953 -13.711 12.008 1 98.12 50 TYR B C 1
ATOM 1508 O O . TYR B 1 50 ? 7.426 -12.781 11.391 1 98.12 50 TYR B O 1
ATOM 1516 N N . HIS B 1 51 ? 9.273 -13.797 12.281 1 97.88 51 HIS B N 1
ATOM 1517 C CA . HIS B 1 51 ? 10.188 -12.805 11.727 1 97.88 51 HIS B CA 1
ATOM 1518 C C . HIS B 1 51 ? 10.75 -13.266 10.383 1 97.88 51 HIS B C 1
ATOM 1520 O O . HIS B 1 51 ? 10.742 -14.461 10.078 1 97.88 51 HIS B O 1
ATOM 1526 N N . ALA B 1 52 ? 11.234 -12.312 9.641 1 98.19 52 ALA B N 1
ATOM 1527 C CA . ALA B 1 52 ? 11.711 -12.586 8.289 1 98.19 52 ALA B CA 1
ATOM 1528 C C . ALA B 1 52 ? 12.875 -13.562 8.305 1 98.19 52 ALA B C 1
ATOM 1530 O O . ALA B 1 52 ? 13.188 -14.188 7.289 1 98.19 52 ALA B O 1
ATOM 1531 N N . THR B 1 53 ? 13.523 -13.68 9.484 1 98 53 THR B N 1
ATOM 1532 C CA . THR B 1 53 ? 14.695 -14.539 9.594 1 98 53 THR B CA 1
ATOM 1533 C C . THR B 1 53 ? 14.297 -15.953 10 1 98 53 THR B C 1
ATOM 1535 O O . THR B 1 53 ? 15.117 -16.875 9.992 1 98 53 THR B O 1
ATOM 1538 N N . ASP B 1 54 ? 13.055 -16.156 10.375 1 98.44 54 ASP B N 1
ATOM 1539 C CA . ASP B 1 54 ? 12.594 -17.484 10.789 1 98.44 54 ASP B CA 1
ATOM 1540 C C . ASP B 1 54 ? 12.453 -18.406 9.586 1 98.44 54 ASP B C 1
ATOM 1542 O O . ASP B 1 54 ? 11.93 -18.016 8.547 1 98.44 54 ASP B O 1
ATOM 1546 N N . ALA B 1 55 ? 12.82 -19.656 9.711 1 98.19 55 ALA B N 1
ATOM 1547 C CA . ALA B 1 55 ? 12.906 -20.609 8.617 1 98.19 55 ALA B CA 1
ATOM 1548 C C . ALA B 1 55 ? 11.547 -20.844 7.98 1 98.19 55 ALA B C 1
ATOM 1550 O O . ALA B 1 55 ? 11.406 -20.797 6.754 1 98.19 55 ALA B O 1
ATOM 1551 N N . PRO B 1 56 ? 10.508 -21.047 8.781 1 98.5 56 PRO B N 1
ATOM 1552 C CA . PRO B 1 56 ? 9.219 -21.297 8.133 1 98.5 56 PRO B CA 1
ATOM 1553 C C . PRO B 1 56 ? 8.711 -20.078 7.359 1 98.5 56 PRO B C 1
ATOM 1555 O O . PRO B 1 56 ? 8.039 -20.234 6.336 1 98.5 56 PRO B O 1
ATOM 1558 N N . VAL B 1 57 ? 9.023 -18.859 7.848 1 98.69 57 VAL B N 1
ATOM 1559 C CA . VAL B 1 57 ? 8.602 -17.625 7.18 1 98.69 57 VAL B CA 1
ATOM 1560 C C . VAL B 1 57 ? 9.344 -17.484 5.852 1 98.69 57 VAL B C 1
ATOM 1562 O O . VAL B 1 57 ? 8.742 -17.156 4.828 1 98.69 57 VAL B O 1
ATOM 1565 N N . LYS B 1 58 ? 10.594 -17.828 5.848 1 98.5 58 LYS B N 1
ATOM 1566 C CA . LYS B 1 58 ? 11.391 -17.797 4.625 1 98.5 58 LYS B CA 1
ATOM 1567 C C . LYS B 1 58 ? 10.836 -18.781 3.59 1 98.5 58 LYS B C 1
ATOM 1569 O O . LYS B 1 58 ? 10.672 -18.422 2.42 1 98.5 58 LYS B O 1
ATOM 1574 N N . ALA B 1 59 ? 10.609 -19.922 4.055 1 98.44 59 ALA B N 1
ATOM 1575 C CA . ALA B 1 59 ? 10.172 -20.984 3.15 1 98.44 59 ALA B CA 1
ATOM 1576 C C . ALA B 1 59 ? 8.805 -20.656 2.545 1 98.44 59 ALA B C 1
ATOM 1578 O O . ALA B 1 59 ? 8.633 -20.719 1.326 1 98.44 59 ALA B O 1
ATOM 1579 N N . HIS B 1 60 ? 7.82 -20.312 3.359 1 98.56 60 HIS B N 1
ATOM 1580 C CA . HIS B 1 60 ? 6.48 -20.031 2.857 1 98.56 60 HIS B CA 1
ATOM 1581 C C . HIS B 1 60 ? 6.449 -18.734 2.049 1 98.56 60 HIS B C 1
ATOM 1583 O O . HIS B 1 60 ? 5.746 -18.656 1.04 1 98.56 60 HIS B O 1
ATOM 1589 N N . GLY B 1 61 ? 7.18 -17.734 2.561 1 98.62 61 GLY B N 1
ATOM 1590 C CA . GLY B 1 61 ? 7.289 -16.516 1.786 1 98.62 61 GLY B CA 1
ATOM 1591 C C . GLY B 1 61 ? 7.812 -16.734 0.381 1 98.62 61 GLY B C 1
ATOM 1592 O O . GLY B 1 61 ? 7.293 -16.172 -0.582 1 98.62 61 GLY B O 1
ATOM 1593 N N . ALA B 1 62 ? 8.812 -17.562 0.282 1 98.62 62 ALA B N 1
ATOM 1594 C CA . ALA B 1 62 ? 9.367 -17.906 -1.022 1 98.62 62 ALA B CA 1
ATOM 1595 C C . ALA B 1 62 ? 8.336 -18.594 -1.9 1 98.62 62 ALA B C 1
ATOM 1597 O O . ALA B 1 62 ? 8.227 -18.312 -3.094 1 98.62 62 ALA B O 1
ATOM 1598 N N . LYS B 1 63 ? 7.598 -19.453 -1.333 1 98.44 63 LYS B N 1
ATOM 1599 C CA . LYS B 1 63 ? 6.551 -20.156 -2.07 1 98.44 63 LYS B CA 1
ATOM 1600 C C . LYS B 1 63 ? 5.531 -19.172 -2.637 1 98.44 63 LYS B C 1
ATOM 1602 O O . LYS B 1 63 ? 5.121 -19.297 -3.795 1 98.44 63 LYS B O 1
ATOM 1607 N N . VAL B 1 64 ? 5.113 -18.25 -1.837 1 98.5 64 VAL B N 1
ATOM 1608 C CA . VAL B 1 64 ? 4.094 -17.281 -2.238 1 98.5 64 VAL B CA 1
ATOM 1609 C C . VAL B 1 64 ? 4.617 -16.422 -3.391 1 98.5 64 VAL B C 1
ATOM 1611 O O . VAL B 1 64 ? 3.953 -16.297 -4.422 1 98.5 64 VAL B O 1
ATOM 1614 N N . ILE B 1 65 ? 5.816 -15.844 -3.246 1 98.81 65 ILE B N 1
ATOM 1615 C CA . ILE B 1 65 ? 6.344 -14.945 -4.266 1 98.81 65 ILE B CA 1
ATOM 1616 C C . ILE B 1 65 ? 6.645 -15.734 -5.543 1 98.81 65 ILE B C 1
ATOM 1618 O O . ILE B 1 65 ? 6.438 -15.227 -6.648 1 98.81 65 ILE B O 1
ATOM 1622 N N . ASN B 1 66 ? 7.09 -16.984 -5.395 1 98.75 66 ASN B N 1
ATOM 1623 C CA . ASN B 1 66 ? 7.289 -17.797 -6.582 1 98.75 66 ASN B CA 1
ATOM 1624 C C . ASN B 1 66 ? 5.973 -18.062 -7.309 1 98.75 66 ASN B C 1
ATOM 1626 O O . ASN B 1 66 ? 5.938 -18.109 -8.539 1 98.75 66 ASN B O 1
ATOM 1630 N N . ALA B 1 67 ? 4.914 -18.25 -6.551 1 98.62 67 ALA B N 1
ATOM 1631 C CA . ALA B 1 67 ? 3.6 -18.391 -7.172 1 98.62 67 ALA B CA 1
ATOM 1632 C C . ALA B 1 67 ? 3.182 -17.125 -7.891 1 98.62 67 ALA B C 1
ATOM 1634 O O . ALA B 1 67 ? 2.598 -17.172 -8.977 1 98.62 67 ALA B O 1
ATOM 1635 N N . VAL B 1 68 ? 3.434 -15.977 -7.281 1 98.81 68 VAL B N 1
ATOM 1636 C CA . VAL B 1 68 ? 3.141 -14.695 -7.906 1 98.81 68 VAL B CA 1
ATOM 1637 C C . VAL B 1 68 ? 3.949 -14.547 -9.195 1 98.81 68 VAL B C 1
ATOM 1639 O O . VAL B 1 68 ? 3.416 -14.125 -10.227 1 98.81 68 VAL B O 1
ATOM 1642 N N . LEU B 1 69 ? 5.242 -14.875 -9.148 1 98.81 69 LEU B N 1
ATOM 1643 C CA . LEU B 1 69 ? 6.121 -14.805 -10.312 1 98.81 69 LEU B CA 1
ATOM 1644 C C . LEU B 1 69 ? 5.625 -15.727 -11.43 1 98.81 69 LEU B C 1
ATOM 1646 O O . LEU B 1 69 ? 5.617 -15.344 -12.602 1 98.81 69 LEU B O 1
ATOM 1650 N N . LYS B 1 70 ? 5.191 -16.906 -11.094 1 98.56 70 LYS B N 1
ATOM 1651 C CA . LYS B 1 70 ? 4.652 -17.828 -12.086 1 98.56 70 LYS B CA 1
ATOM 1652 C C . LYS B 1 70 ? 3.363 -17.281 -12.695 1 98.56 70 LYS B C 1
ATOM 1654 O O . LYS B 1 70 ? 3.133 -17.438 -13.898 1 98.56 70 LYS B O 1
ATOM 1659 N N . ALA B 1 71 ? 2.512 -16.734 -11.836 1 98.38 71 ALA B N 1
ATOM 1660 C CA . ALA B 1 71 ? 1.289 -16.109 -12.344 1 98.38 71 ALA B CA 1
ATOM 1661 C C . ALA B 1 71 ? 1.606 -15.023 -13.367 1 98.38 71 ALA B C 1
ATOM 1663 O O . ALA B 1 71 ? 0.879 -14.852 -14.352 1 98.38 71 ALA B O 1
ATOM 1664 N N . ALA B 1 72 ? 2.684 -14.273 -13.18 1 98.5 72 ALA B N 1
ATOM 1665 C CA . ALA B 1 72 ? 3.098 -13.203 -14.086 1 98.5 72 ALA B CA 1
ATOM 1666 C C . ALA B 1 72 ? 3.449 -13.75 -15.461 1 98.5 72 ALA B C 1
ATOM 1668 O O . ALA B 1 72 ? 3.506 -13.008 -16.438 1 98.5 72 ALA B O 1
ATOM 1669 N N . GLU B 1 73 ? 3.662 -15.016 -15.539 1 98 73 GLU B N 1
ATOM 1670 C CA . GLU B 1 73 ? 3.939 -15.656 -16.812 1 98 73 GLU B CA 1
ATOM 1671 C C . GLU B 1 73 ? 2.648 -16.078 -17.516 1 98 73 GLU B C 1
ATOM 1673 O O . GLU B 1 73 ? 2.678 -16.531 -18.656 1 98 73 GLU B O 1
ATOM 1678 N N . HIS B 1 74 ? 1.534 -15.922 -16.906 1 97.75 74 HIS B N 1
ATOM 1679 C CA . HIS B 1 74 ? 0.254 -16.375 -17.438 1 97.75 74 HIS B CA 1
ATOM 1680 C C . HIS B 1 74 ? -0.797 -15.281 -17.375 1 97.75 74 HIS B C 1
ATOM 1682 O O . HIS B 1 74 ? -1.955 -15.539 -17.031 1 97.75 74 HIS B O 1
ATOM 1688 N N . LEU B 1 75 ? -0.443 -14.109 -17.656 1 97.69 75 LEU B N 1
ATOM 1689 C CA . LEU B 1 75 ? -1.277 -12.93 -17.469 1 97.69 75 LEU B CA 1
ATOM 1690 C C . LEU B 1 75 ? -2.52 -13 -18.359 1 97.69 75 LEU B C 1
ATOM 1692 O O . LEU B 1 75 ? -3.533 -12.367 -18.062 1 97.69 75 LEU B O 1
ATOM 1696 N N . ASP B 1 76 ? -2.477 -13.773 -19.375 1 95.56 76 ASP B N 1
ATOM 1697 C CA . ASP B 1 76 ? -3.592 -13.828 -20.312 1 95.56 76 ASP B CA 1
ATOM 1698 C C . ASP B 1 76 ? -4.617 -14.875 -19.891 1 95.56 76 ASP B C 1
ATOM 1700 O O . ASP B 1 76 ? -5.703 -14.961 -20.469 1 95.56 76 ASP B O 1
ATOM 1704 N N . ASP B 1 77 ? -4.273 -15.688 -18.891 1 96.06 77 ASP B N 1
ATOM 1705 C CA . ASP B 1 77 ? -5.199 -16.703 -18.391 1 96.06 77 ASP B CA 1
ATOM 1706 C C . ASP B 1 77 ? -4.957 -17 -16.922 1 96.06 77 ASP B C 1
ATOM 1708 O O . ASP B 1 77 ? -4.68 -18.141 -16.547 1 96.06 77 ASP B O 1
ATOM 1712 N N . LEU B 1 78 ? -5.242 -16.016 -16.094 1 96.44 78 LEU B N 1
ATOM 1713 C CA . LEU B 1 78 ? -5.012 -16.125 -14.664 1 96.44 78 LEU B CA 1
ATOM 1714 C C . LEU B 1 78 ? -6.047 -17.031 -14.016 1 96.44 78 LEU B C 1
ATOM 1716 O O . LEU B 1 78 ? -5.719 -17.828 -13.133 1 96.44 78 LEU B O 1
ATOM 1720 N N . PRO B 1 79 ? -7.34 -17 -14.453 1 95.88 79 PRO B N 1
ATOM 1721 C CA . PRO B 1 79 ? -8.328 -17.891 -13.844 1 95.88 79 PRO B CA 1
ATOM 1722 C C . PRO B 1 79 ? -7.93 -19.359 -13.914 1 95.88 79 PRO B C 1
ATOM 1724 O O . PRO B 1 79 ? -7.992 -20.062 -12.906 1 95.88 79 PRO B O 1
ATOM 1727 N N . LYS B 1 80 ? -7.535 -19.766 -15.07 1 96.56 80 LYS B N 1
ATOM 1728 C CA . LYS B 1 80 ? -7.129 -21.156 -15.227 1 96.56 80 LYS B CA 1
ATOM 1729 C C . LYS B 1 80 ? -5.867 -21.469 -14.422 1 96.56 80 LYS B C 1
ATOM 1731 O O . LYS B 1 80 ? -5.785 -22.5 -13.75 1 96.56 80 LYS B O 1
ATOM 1736 N N . HIS B 1 81 ? -4.875 -20.594 -14.484 1 97 81 HIS B N 1
ATOM 1737 C CA . HIS B 1 81 ? -3.598 -20.828 -13.82 1 97 81 HIS B CA 1
ATOM 1738 C C . HIS B 1 81 ? -3.771 -20.906 -12.305 1 97 81 HIS B C 1
ATOM 1740 O O . HIS B 1 81 ? -3.084 -21.688 -11.641 1 97 81 HIS B O 1
ATOM 1746 N N . LEU B 1 82 ? -4.742 -20.078 -11.766 1 97.12 82 LEU B N 1
ATOM 1747 C CA . LEU B 1 82 ? -4.824 -19.922 -10.32 1 97.12 82 LEU B CA 1
ATOM 1748 C C . LEU B 1 82 ? -5.922 -20.812 -9.734 1 97.12 82 LEU B C 1
ATOM 1750 O O . LEU B 1 82 ? -6.16 -20.797 -8.531 1 97.12 82 LEU B O 1
ATOM 1754 N N . GLU B 1 83 ? -6.516 -21.609 -10.516 1 96.06 83 GLU B N 1
ATOM 1755 C CA . GLU B 1 83 ? -7.676 -22.391 -10.094 1 96.06 83 GLU B CA 1
ATOM 1756 C C . GLU B 1 83 ? -7.324 -23.328 -8.938 1 96.06 83 GLU B C 1
ATOM 1758 O O . GLU B 1 83 ? -8.047 -23.391 -7.941 1 96.06 83 GLU B O 1
ATOM 1763 N N . LYS B 1 84 ? -6.258 -24.047 -9.109 1 95.94 84 LYS B N 1
ATOM 1764 C CA . LYS B 1 84 ? -5.871 -25 -8.078 1 95.94 84 LYS B CA 1
ATOM 1765 C C . LYS B 1 84 ? -5.547 -24.281 -6.766 1 95.94 84 LYS B C 1
ATOM 1767 O O . LYS B 1 84 ? -5.949 -24.734 -5.691 1 95.94 84 LYS B O 1
ATOM 1772 N N . LEU B 1 85 ? -4.824 -23.188 -6.883 1 96.56 85 LEU B N 1
ATOM 1773 C CA . LEU B 1 85 ? -4.473 -22.422 -5.688 1 96.56 85 LEU B CA 1
ATOM 1774 C C . LEU B 1 85 ? -5.715 -21.828 -5.039 1 96.56 85 LEU B C 1
ATOM 1776 O O . LEU B 1 85 ? -5.832 -21.797 -3.812 1 96.56 85 LEU B O 1
ATOM 1780 N N . ALA B 1 86 ? -6.613 -21.344 -5.852 1 96.06 86 ALA B N 1
ATOM 1781 C CA . ALA B 1 86 ? -7.863 -20.781 -5.344 1 96.06 86 ALA B CA 1
ATOM 1782 C C . ALA B 1 86 ? -8.664 -21.844 -4.578 1 96.06 86 ALA B C 1
ATOM 1784 O O . ALA B 1 86 ? -9.156 -21.578 -3.477 1 96.06 86 ALA B O 1
ATOM 1785 N N . THR B 1 87 ? -8.758 -23.016 -5.121 1 95.44 87 THR B N 1
ATOM 1786 C CA . THR B 1 87 ? -9.484 -24.109 -4.492 1 95.44 87 THR B CA 1
ATOM 1787 C C . THR B 1 87 ? -8.812 -24.516 -3.184 1 95.44 87 THR B C 1
ATOM 1789 O O . THR B 1 87 ? -9.477 -24.703 -2.164 1 95.44 87 THR B O 1
ATOM 1792 N N . LYS B 1 88 ? -7.547 -24.641 -3.188 1 95.38 88 LYS B N 1
ATOM 1793 C CA . LYS B 1 88 ? -6.805 -25.047 -1.997 1 95.38 88 LYS B CA 1
ATOM 1794 C C . LYS B 1 88 ? -7 -24.047 -0.862 1 95.38 88 LYS B C 1
ATOM 1796 O O . LYS B 1 88 ? -7.344 -24.422 0.258 1 95.38 88 LYS B O 1
ATOM 1801 N N . HIS B 1 89 ? -6.852 -22.734 -1.118 1 95.19 89 HIS B N 1
ATOM 1802 C CA . HIS B 1 89 ? -6.953 -21.703 -0.093 1 95.19 89 HIS B CA 1
ATOM 1803 C C . HIS B 1 89 ? -8.398 -21.516 0.353 1 95.19 89 HIS B C 1
ATOM 1805 O O . HIS B 1 89 ? -8.656 -21.219 1.524 1 95.19 89 HIS B O 1
ATOM 1811 N N . GLY B 1 90 ? -9.281 -21.734 -0.542 1 93.62 90 GLY B N 1
ATOM 1812 C CA . GLY B 1 90 ? -10.68 -21.469 -0.23 1 93.62 90 GLY B CA 1
ATOM 1813 C C . GLY B 1 90 ? -11.367 -22.656 0.438 1 93.62 90 GLY B C 1
ATOM 1814 O O . GLY B 1 90 ? -12.148 -22.469 1.373 1 93.62 90 GLY B O 1
ATOM 1815 N N . HIS B 1 91 ? -11.086 -23.875 0.041 1 93.19 91 HIS B N 1
ATOM 1816 C CA . HIS B 1 91 ? -11.875 -25.016 0.461 1 93.19 91 HIS B CA 1
ATOM 1817 C C . HIS B 1 91 ? -11.094 -25.906 1.422 1 93.19 91 HIS B C 1
ATOM 1819 O O . HIS B 1 91 ? -11.688 -26.594 2.258 1 93.19 91 HIS B O 1
ATOM 1825 N N . GLU B 1 92 ? -9.859 -25.859 1.302 1 93.06 92 GLU B N 1
ATOM 1826 C CA . GLU B 1 92 ? -9.062 -26.719 2.182 1 93.06 92 GLU B CA 1
ATOM 1827 C C . GLU B 1 92 ? -8.508 -25.938 3.361 1 93.06 92 GLU B C 1
ATOM 1829 O O . GLU B 1 92 ? -8.68 -26.328 4.516 1 93.06 92 GLU B O 1
ATOM 1834 N N . LEU B 1 93 ? -7.93 -24.797 3.031 1 93.69 93 LEU B N 1
ATOM 1835 C CA . LEU B 1 93 ? -7.262 -24.031 4.074 1 93.69 93 LEU B CA 1
ATOM 1836 C C . LEU B 1 93 ? -8.211 -23.016 4.688 1 93.69 93 LEU B C 1
ATOM 1838 O O . LEU B 1 93 ? -7.945 -22.469 5.766 1 93.69 93 LEU B O 1
ATOM 1842 N N . LEU B 1 94 ? -9.25 -22.688 3.984 1 94.38 94 LEU B N 1
ATOM 1843 C CA . LEU B 1 94 ? -10.32 -21.812 4.449 1 94.38 94 LEU B CA 1
ATOM 1844 C C . LEU B 1 94 ? -9.773 -20.438 4.828 1 94.38 94 LEU B C 1
ATOM 1846 O O . LEU B 1 94 ? -10.078 -19.922 5.902 1 94.38 94 LEU B O 1
ATOM 1850 N N . VAL B 1 95 ? -8.938 -19.969 3.967 1 95.25 95 VAL B N 1
ATOM 1851 C CA . VAL B 1 95 ? -8.391 -18.641 4.152 1 95.25 95 VAL B CA 1
ATOM 1852 C C . VAL B 1 95 ? -9.453 -17.594 3.818 1 95.25 95 VAL B C 1
ATOM 1854 O O . VAL B 1 95 ? -10.078 -17.656 2.758 1 95.25 95 VAL B O 1
ATOM 1857 N N . ASP B 1 96 ? -9.727 -16.656 4.691 1 96.5 96 ASP B N 1
ATOM 1858 C CA . ASP B 1 96 ? -10.609 -15.523 4.398 1 96.5 96 ASP B CA 1
ATOM 1859 C C . ASP B 1 96 ? -10.086 -14.711 3.219 1 96.5 96 ASP B C 1
ATOM 1861 O O . ASP B 1 96 ? -8.93 -14.289 3.217 1 96.5 96 ASP B O 1
ATOM 1865 N N . PRO B 1 97 ? -10.906 -14.461 2.24 1 96.12 97 PRO B N 1
ATOM 1866 C CA . PRO B 1 97 ? -10.453 -13.781 1.026 1 96.12 97 PRO B CA 1
ATOM 1867 C C . PRO B 1 97 ? -9.953 -12.359 1.301 1 96.12 97 PRO B C 1
ATOM 1869 O O . PRO B 1 97 ? -9.125 -11.836 0.546 1 96.12 97 PRO B O 1
ATOM 1872 N N . HIS B 1 98 ? -10.414 -11.734 2.389 1 96.56 98 HIS B N 1
ATOM 1873 C CA . HIS B 1 98 ? -9.938 -10.398 2.742 1 96.56 98 HIS B CA 1
ATOM 1874 C C . HIS B 1 98 ? -8.43 -10.398 2.98 1 96.56 98 HIS B C 1
ATOM 1876 O O . HIS B 1 98 ? -7.758 -9.398 2.709 1 96.56 98 HIS B O 1
ATOM 1882 N N . ASN B 1 99 ? -7.867 -11.523 3.379 1 97.12 99 ASN B N 1
ATOM 1883 C CA . ASN B 1 99 ? -6.438 -11.617 3.65 1 97.12 99 ASN B CA 1
ATOM 1884 C C . ASN B 1 99 ? -5.613 -11.508 2.369 1 97.12 99 ASN B C 1
ATOM 1886 O O . ASN B 1 99 ? -4.453 -11.094 2.406 1 97.12 99 ASN B O 1
ATOM 1890 N N . PHE B 1 100 ? -6.211 -11.836 1.214 1 97.81 100 PHE B N 1
ATOM 1891 C CA . PHE B 1 100 ? -5.5 -11.664 -0.048 1 97.81 100 PHE B CA 1
ATOM 1892 C C . PHE B 1 100 ? -5.309 -10.18 -0.361 1 97.81 100 PHE B C 1
ATOM 1894 O O . PHE B 1 100 ? -4.273 -9.789 -0.898 1 97.81 100 PHE B O 1
ATOM 1901 N N . VAL B 1 101 ? -6.285 -9.359 0.031 1 98 101 VAL B N 1
ATOM 1902 C CA . VAL B 1 101 ? -6.191 -7.914 -0.176 1 98 101 VAL B CA 1
ATOM 1903 C C . VAL B 1 101 ? -5.094 -7.336 0.712 1 98 101 VAL B C 1
ATOM 1905 O O . VAL B 1 101 ? -4.223 -6.605 0.234 1 98 101 VAL B O 1
ATOM 1908 N N . LEU B 1 102 ? -5.125 -7.766 1.993 1 98.31 102 LEU B N 1
ATOM 1909 C CA . LEU B 1 102 ? -4.113 -7.297 2.934 1 98.31 102 LEU B CA 1
ATOM 1910 C C . LEU B 1 102 ? -2.713 -7.637 2.436 1 98.31 102 LEU B C 1
ATOM 1912 O O . LEU B 1 102 ? -1.829 -6.777 2.418 1 98.31 102 LEU B O 1
ATOM 1916 N N . PHE B 1 103 ? -2.566 -8.891 1.974 1 98.75 103 PHE B N 1
ATOM 1917 C CA . PHE B 1 103 ? -1.238 -9.352 1.59 1 98.75 103 PHE B CA 1
ATOM 1918 C C . PHE B 1 103 ? -0.8 -8.711 0.278 1 98.75 103 PHE B C 1
ATOM 1920 O O . PHE B 1 103 ? 0.377 -8.398 0.099 1 98.75 103 PHE B O 1
ATOM 1927 N N . SER B 1 104 ? -1.727 -8.516 -0.65 1 98.69 104 SER B N 1
ATOM 1928 C CA . SER B 1 104 ? -1.39 -7.879 -1.918 1 98.69 104 SER B CA 1
ATOM 1929 C C . SER B 1 104 ? -0.867 -6.46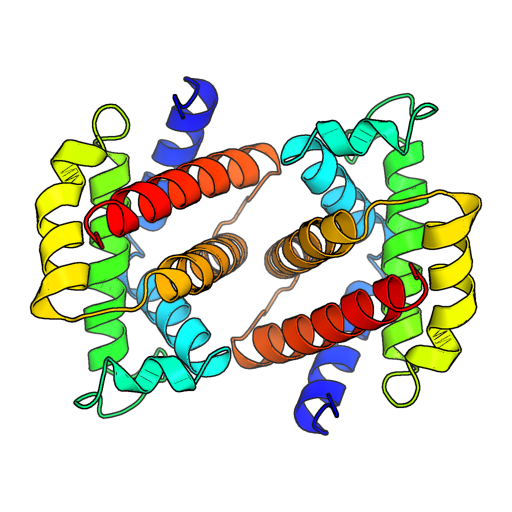5 -1.701 1 98.69 104 SER B C 1
ATOM 1931 O O . SER B 1 104 ? 0.111 -6.055 -2.33 1 98.69 104 SER B O 1
ATOM 1933 N N . ASP B 1 105 ? -1.493 -5.703 -0.804 1 98.56 105 ASP B N 1
ATOM 1934 C CA . ASP B 1 105 ? -1.037 -4.352 -0.482 1 98.56 105 ASP B CA 1
ATOM 1935 C C . ASP B 1 105 ? 0.37 -4.375 0.109 1 98.56 105 ASP B C 1
ATOM 1937 O O . ASP B 1 105 ? 1.195 -3.516 -0.207 1 98.56 105 ASP B O 1
ATOM 1941 N N . ILE B 1 106 ? 0.637 -5.336 0.89 1 98.94 106 ILE B N 1
ATOM 1942 C CA . ILE B 1 106 ? 1.931 -5.449 1.554 1 98.94 106 ILE B CA 1
ATOM 1943 C C . ILE B 1 106 ? 3.004 -5.82 0.533 1 98.94 106 ILE B C 1
ATOM 1945 O O . ILE B 1 106 ? 4.137 -5.332 0.608 1 98.94 106 ILE B O 1
ATOM 1949 N N . ILE B 1 107 ? 2.668 -6.688 -0.407 1 98.88 107 ILE B N 1
ATOM 1950 C CA . ILE B 1 107 ? 3.615 -7.059 -1.453 1 98.88 107 ILE B CA 1
ATOM 1951 C C . ILE B 1 107 ? 4.016 -5.82 -2.248 1 98.88 107 ILE B C 1
ATOM 1953 O O . ILE B 1 107 ? 5.195 -5.633 -2.564 1 98.88 107 ILE B O 1
ATOM 1957 N N . VAL B 1 108 ? 3.066 -4.93 -2.512 1 98.88 108 VAL B N 1
ATOM 1958 C CA . VAL B 1 108 ? 3.371 -3.703 -3.238 1 98.88 108 VAL B CA 1
ATOM 1959 C C . VAL B 1 108 ? 4.371 -2.865 -2.443 1 98.88 108 VAL B C 1
ATOM 1961 O O . VAL B 1 108 ? 5.371 -2.395 -2.992 1 98.88 108 VAL B O 1
ATOM 1964 N N . VAL B 1 109 ? 4.156 -2.713 -1.169 1 98.88 109 VAL B N 1
ATOM 1965 C CA . VAL B 1 109 ? 5.043 -1.935 -0.314 1 98.88 109 VAL B CA 1
ATOM 1966 C C . VAL B 1 109 ? 6.418 -2.6 -0.257 1 98.88 109 VAL B C 1
ATOM 1968 O O . VAL B 1 109 ? 7.445 -1.924 -0.338 1 98.88 109 VAL B O 1
ATOM 1971 N N . THR B 1 110 ? 6.445 -3.922 -0.149 1 98.81 110 THR B N 1
ATOM 1972 C CA . THR B 1 110 ? 7.703 -4.66 -0.097 1 98.81 110 THR B CA 1
ATOM 1973 C C . THR B 1 110 ? 8.508 -4.445 -1.375 1 98.81 110 THR B C 1
ATOM 1975 O O . THR B 1 110 ? 9.711 -4.172 -1.32 1 98.81 110 THR B O 1
ATOM 1978 N N . LEU B 1 111 ? 7.855 -4.52 -2.51 1 98.69 111 LEU B N 1
ATOM 1979 C CA . LEU B 1 111 ? 8.523 -4.289 -3.785 1 98.69 111 LEU B CA 1
ATOM 1980 C C . LEU B 1 111 ? 9.086 -2.875 -3.857 1 98.69 111 LEU B C 1
ATOM 1982 O O . LEU B 1 111 ? 10.203 -2.67 -4.336 1 98.69 111 LEU B O 1
ATOM 1986 N N . ALA B 1 112 ? 8.344 -1.928 -3.379 1 98.5 112 ALA B N 1
ATOM 1987 C CA . ALA B 1 112 ? 8.781 -0.534 -3.387 1 98.5 112 ALA B CA 1
ATOM 1988 C C . ALA B 1 112 ? 10.062 -0.356 -2.58 1 98.5 112 ALA B C 1
ATOM 1990 O O . ALA B 1 112 ? 10.898 0.483 -2.914 1 98.5 112 ALA B O 1
ATOM 1991 N N . THR B 1 113 ? 10.234 -1.145 -1.523 1 97.88 113 THR B N 1
ATOM 1992 C CA . THR B 1 113 ? 11.414 -1.042 -0.677 1 97.88 113 THR B CA 1
ATOM 1993 C C . THR B 1 113 ? 12.617 -1.688 -1.354 1 97.88 113 THR B C 1
ATOM 1995 O O . THR B 1 113 ? 13.766 -1.375 -1.021 1 97.88 113 THR B O 1
ATOM 1998 N N . LYS B 1 114 ? 12.359 -2.605 -2.273 1 96.94 114 LYS B N 1
ATOM 1999 C CA . LYS B 1 114 ? 13.438 -3.48 -2.732 1 96.94 114 LYS B CA 1
ATOM 2000 C C . LYS B 1 114 ? 13.922 -3.078 -4.121 1 96.94 114 LYS B C 1
ATOM 2002 O O . LYS B 1 114 ? 15.062 -3.346 -4.488 1 96.94 114 LYS B O 1
ATOM 2007 N N . LEU B 1 115 ? 13.102 -2.475 -4.902 1 97.12 115 LEU B N 1
ATOM 2008 C CA . LEU B 1 115 ? 13.438 -2.15 -6.281 1 97.12 115 LEU B CA 1
ATOM 2009 C C . LEU B 1 115 ? 14.188 -0.823 -6.359 1 97.12 115 LEU B C 1
ATOM 2011 O O . LEU B 1 115 ? 13.867 0.118 -5.629 1 97.12 115 LEU B O 1
ATOM 2015 N N . PRO B 1 116 ? 15.172 -0.766 -7.242 1 94.19 116 PRO B N 1
ATOM 2016 C CA . PRO B 1 116 ? 15.891 0.5 -7.406 1 94.19 116 PRO B CA 1
ATOM 2017 C C . PRO B 1 116 ? 14.992 1.629 -7.906 1 94.19 116 PRO B C 1
ATOM 2019 O O . PRO B 1 116 ? 15.211 2.793 -7.562 1 94.19 116 PRO B O 1
ATOM 2022 N N . THR B 1 117 ? 14.117 1.3 -8.805 1 95.19 117 THR B N 1
ATOM 2023 C CA . THR B 1 117 ? 13.133 2.24 -9.328 1 95.19 117 THR B CA 1
ATOM 2024 C C . THR B 1 117 ? 11.727 1.644 -9.258 1 95.19 117 THR B C 1
ATOM 2026 O O . THR B 1 117 ? 11.516 0.491 -9.648 1 95.19 117 THR B O 1
ATOM 2029 N N . PHE B 1 118 ? 10.844 2.369 -8.742 1 98 118 PHE B N 1
ATOM 2030 C CA . PHE B 1 118 ? 9.438 2.006 -8.688 1 98 118 PHE B CA 1
ATOM 2031 C C . PHE B 1 118 ? 8.555 3.176 -9.109 1 98 118 PHE B C 1
ATOM 2033 O O . PHE B 1 118 ? 7.973 3.857 -8.266 1 98 118 PHE B O 1
ATOM 2040 N N . SER B 1 119 ? 8.469 3.422 -10.414 1 97.94 119 SER B N 1
ATOM 2041 C CA . SER B 1 119 ? 7.785 4.578 -10.984 1 97.94 119 SER B CA 1
ATOM 2042 C C . SER B 1 119 ? 6.277 4.48 -10.773 1 97.94 119 SER B C 1
ATOM 2044 O O . SER B 1 119 ? 5.758 3.41 -10.461 1 97.94 119 SER B O 1
ATOM 2046 N N . PRO B 1 120 ? 5.57 5.559 -10.977 1 98.12 120 PRO B N 1
ATOM 2047 C CA . PRO B 1 120 ? 4.109 5.523 -10.898 1 98.12 120 PRO B CA 1
ATOM 2048 C C . PRO B 1 120 ? 3.494 4.539 -11.898 1 98.12 120 PRO B C 1
ATOM 2050 O O . PRO B 1 120 ? 2.523 3.852 -11.57 1 98.12 120 PRO B O 1
ATOM 2053 N N . ALA B 1 121 ? 4.07 4.441 -13.062 1 97.5 121 ALA B N 1
ATOM 2054 C CA . ALA B 1 121 ? 3.572 3.5 -14.062 1 97.5 121 ALA B CA 1
ATOM 2055 C C . ALA B 1 121 ? 3.797 2.057 -13.617 1 97.5 121 ALA B C 1
ATOM 2057 O O . ALA B 1 121 ? 2.932 1.2 -13.812 1 97.5 121 ALA B O 1
ATOM 2058 N N . THR B 1 122 ? 4.984 1.779 -13.062 1 98.38 122 THR B N 1
ATOM 2059 C CA . THR B 1 122 ? 5.262 0.457 -12.516 1 98.38 122 THR B CA 1
ATOM 2060 C C . THR B 1 122 ? 4.289 0.13 -11.383 1 98.38 122 THR B C 1
ATOM 2062 O O . THR B 1 122 ? 3.73 -0.968 -11.336 1 98.38 122 THR B O 1
ATOM 2065 N N . HIS B 1 123 ? 4.125 1.065 -10.492 1 98.75 123 HIS B N 1
ATOM 2066 C CA . HIS B 1 123 ? 3.176 0.936 -9.391 1 98.75 123 HIS B CA 1
ATOM 2067 C C . HIS B 1 123 ? 1.786 0.565 -9.898 1 98.75 123 HIS B C 1
ATOM 2069 O O . HIS B 1 123 ? 1.181 -0.396 -9.414 1 98.75 123 HIS B O 1
ATOM 2075 N N . ARG B 1 124 ? 1.302 1.269 -10.844 1 98.44 124 ARG B N 1
ATOM 2076 C CA . ARG B 1 124 ? -0.021 1.015 -11.406 1 98.44 124 ARG B CA 1
ATOM 2077 C C . ARG B 1 124 ? -0.107 -0.392 -11.992 1 98.44 124 ARG B C 1
ATOM 2079 O O . ARG B 1 124 ? -1.085 -1.106 -11.758 1 98.44 124 ARG B O 1
ATOM 2086 N N . ALA B 1 125 ? 0.879 -0.777 -12.742 1 98.56 125 ALA B N 1
ATOM 2087 C CA . ALA B 1 125 ? 0.878 -2.086 -13.391 1 98.56 125 ALA B CA 1
ATOM 2088 C C . ALA B 1 125 ? 0.853 -3.209 -12.359 1 98.56 125 ALA B C 1
ATOM 2090 O O . ALA B 1 125 ? 0.087 -4.168 -12.492 1 98.56 125 ALA B O 1
ATOM 2091 N N . ILE B 1 126 ? 1.681 -3.031 -11.352 1 98.75 126 ILE B N 1
ATOM 2092 C CA . ILE B 1 126 ? 1.771 -4.051 -10.312 1 98.75 126 ILE B CA 1
ATOM 2093 C C . ILE B 1 126 ? 0.462 -4.102 -9.523 1 98.75 126 ILE B C 1
ATOM 2095 O O . ILE B 1 126 ? -0.045 -5.188 -9.227 1 98.75 126 ILE B O 1
ATOM 2099 N N . ASP B 1 127 ? -0.064 -3.004 -9.195 1 98.5 127 ASP B N 1
ATOM 2100 C CA . ASP B 1 127 ? -1.329 -2.928 -8.477 1 98.5 127 ASP B CA 1
ATOM 2101 C C . ASP B 1 127 ? -2.447 -3.621 -9.25 1 98.5 127 ASP B C 1
ATOM 2103 O O . ASP B 1 127 ? -3.209 -4.406 -8.68 1 98.5 127 ASP B O 1
ATOM 2107 N N . LYS B 1 128 ? -2.58 -3.342 -10.492 1 98.06 128 LYS B N 1
ATOM 2108 C CA . LYS B 1 128 ? -3.605 -3.959 -11.328 1 98.06 128 LYS B CA 1
ATOM 2109 C C . LYS B 1 128 ? -3.428 -5.473 -11.391 1 98.06 128 LYS B C 1
ATOM 2111 O O . LYS B 1 128 ? -4.406 -6.223 -11.328 1 98.06 128 LYS B O 1
ATOM 2116 N N . PHE B 1 129 ? -2.209 -5.883 -11.539 1 98.75 129 PHE B N 1
ATOM 2117 C CA . PHE B 1 129 ? -1.891 -7.305 -11.594 1 98.75 129 PHE B CA 1
ATOM 2118 C C . PHE B 1 129 ? -2.305 -7.996 -10.297 1 98.75 129 PHE B C 1
ATOM 2120 O O . PHE B 1 129 ? -3.021 -9 -10.328 1 98.75 129 PHE B O 1
ATOM 2127 N N . LEU B 1 130 ? -1.903 -7.449 -9.203 1 98.5 130 LEU B N 1
ATOM 2128 C CA . LEU B 1 130 ? -2.182 -8.078 -7.914 1 98.5 130 LEU B CA 1
ATOM 2129 C C . LEU B 1 130 ? -3.672 -8.016 -7.594 1 98.5 130 LEU B C 1
ATOM 2131 O O . LEU B 1 130 ? -4.211 -8.93 -6.965 1 98.5 130 LEU B O 1
ATOM 2135 N N . GLU B 1 131 ? -4.297 -6.949 -7.98 1 97.69 131 GLU B N 1
ATOM 2136 C CA . GLU B 1 131 ? -5.746 -6.883 -7.836 1 97.69 131 GLU B CA 1
ATOM 2137 C C . GLU B 1 131 ? -6.43 -8.031 -8.578 1 97.69 131 GLU B C 1
ATOM 2139 O O . GLU B 1 131 ? -7.348 -8.664 -8.047 1 97.69 131 GLU B O 1
ATOM 2144 N N . GLU B 1 132 ? -6.02 -8.25 -9.789 1 97.31 132 GLU B N 1
ATOM 2145 C CA . GLU B 1 132 ? -6.59 -9.344 -10.562 1 97.31 132 GLU B CA 1
ATOM 2146 C C . GLU B 1 132 ? -6.266 -10.695 -9.922 1 97.31 132 GLU B C 1
ATOM 2148 O O . GLU B 1 132 ? -7.109 -11.594 -9.891 1 97.31 132 GLU B O 1
ATOM 2153 N N . LEU B 1 133 ? -5.07 -10.859 -9.492 1 97.56 133 LEU B N 1
ATOM 2154 C CA . LEU B 1 133 ? -4.664 -12.078 -8.797 1 97.56 133 LEU B CA 1
ATOM 2155 C C . LEU B 1 133 ? -5.566 -12.344 -7.602 1 97.56 133 LEU B C 1
ATOM 2157 O O . LEU B 1 133 ? -6.078 -13.453 -7.441 1 97.56 133 LEU B O 1
ATOM 2161 N N . VAL B 1 134 ? -5.828 -11.336 -6.785 1 97.44 134 VAL B N 1
ATOM 2162 C CA . VAL B 1 134 ? -6.672 -11.438 -5.602 1 97.44 134 VAL B CA 1
ATOM 2163 C C . VAL B 1 134 ? -8.094 -11.805 -6.016 1 97.44 134 VAL B C 1
ATOM 2165 O O . VAL B 1 134 ? -8.727 -12.664 -5.395 1 97.44 134 VAL B O 1
ATOM 2168 N N . HIS B 1 135 ? -8.547 -11.156 -7.043 1 96.69 135 HIS B N 1
ATOM 2169 C CA . HIS B 1 135 ? -9.883 -11.43 -7.559 1 96.69 135 HIS B CA 1
ATOM 2170 C C . HIS B 1 135 ? -10.031 -12.906 -7.93 1 96.69 135 HIS B C 1
ATOM 2172 O O . HIS B 1 135 ? -11.016 -13.547 -7.555 1 96.69 135 HIS B O 1
ATOM 2178 N N . GLN B 1 136 ? -9.102 -13.438 -8.625 1 96.06 136 GLN B N 1
ATOM 2179 C CA . GLN B 1 136 ? -9.172 -14.82 -9.078 1 96.06 136 GLN B CA 1
ATOM 2180 C C . GLN B 1 136 ? -9.047 -15.797 -7.914 1 96.06 136 GLN B C 1
ATOM 2182 O O . GLN B 1 136 ? -9.727 -16.828 -7.875 1 96.06 136 GLN B O 1
ATOM 2187 N N . LEU B 1 137 ? -8.211 -15.508 -6.93 1 96.12 137 LEU B N 1
ATOM 2188 C CA . LEU B 1 137 ? -8.055 -16.359 -5.762 1 96.12 137 LEU B CA 1
ATOM 2189 C C . LEU B 1 137 ? -9.328 -16.391 -4.926 1 96.12 137 LEU B C 1
ATOM 2191 O O . LEU B 1 137 ? -9.617 -17.391 -4.262 1 96.12 137 LEU B O 1
ATOM 2195 N N . SER B 1 138 ? -10.109 -15.336 -5.059 1 93.5 138 SER B N 1
ATOM 2196 C CA . SER B 1 138 ? -11.32 -15.211 -4.254 1 93.5 138 SER B CA 1
ATOM 2197 C C . SER B 1 138 ? -12.531 -15.758 -4.996 1 93.5 138 SER B C 1
ATOM 2199 O O . SER B 1 138 ? -13.625 -15.859 -4.426 1 93.5 138 SER B O 1
ATOM 2201 N N . SER B 1 139 ? -12.453 -16.062 -6.227 1 87.12 139 SER B N 1
ATOM 2202 C CA . SER B 1 139 ? -13.586 -16.391 -7.094 1 87.12 139 SER B CA 1
ATOM 2203 C C . SER B 1 139 ? -14.156 -17.766 -6.773 1 87.12 139 SER B C 1
ATOM 2205 O O . SER B 1 139 ? -15.305 -18.062 -7.105 1 87.12 139 SER B O 1
ATOM 2207 N N . LYS B 1 140 ? -13.477 -18.562 -6.109 1 77.06 140 LYS B N 1
ATOM 2208 C CA . LYS B 1 140 ? -13.969 -19.906 -5.836 1 77.06 140 LYS B CA 1
ATOM 2209 C C . LYS B 1 140 ? -14.453 -20.031 -4.395 1 77.06 140 LYS B C 1
ATOM 2211 O O . LYS B 1 140 ? -14.727 -21.141 -3.922 1 77.06 140 LYS B O 1
ATOM 2216 N N . TYR B 1 141 ? -14.469 -18.953 -3.66 1 75.81 141 TYR B N 1
ATOM 2217 C CA . TYR B 1 141 ? -14.938 -19.016 -2.279 1 75.81 141 TYR B CA 1
ATOM 2218 C C . TYR B 1 141 ? -16.453 -19.203 -2.227 1 75.81 141 TYR B C 1
ATOM 2220 O O . TYR B 1 141 ? -17 -19.672 -1.221 1 75.81 141 TYR B O 1
ATOM 2228 N N . ARG B 1 142 ? -17.188 -19.234 -3.258 1 57.75 142 ARG B N 1
ATOM 2229 C CA . ARG B 1 142 ? -18.625 -19.516 -3.164 1 57.75 142 ARG B CA 1
ATOM 2230 C C . ARG B 1 142 ? -18.891 -21.016 -3.164 1 57.75 142 ARG B C 1
ATOM 2232 O O . ARG B 1 142 ? -18.109 -21.781 -3.725 1 57.75 142 ARG B O 1
#

Nearest PDB structures (foldseek):
  1cg5-assembly1_A  TM=9.859E-01  e=1.060E-12  Hemitrygon akajei
  1gcv-assembly1_A  TM=9.830E-01  e=3.432E-12  Mustelus griseus
  3mkb-assembly1_C  TM=9.788E-01  e=1.058E-11  Isurus oxyrinchus
  6iyh-assembly1_A-2  TM=9.818E-01  e=1.899E-10  Acipenser persicus
  6iyi-assembly1_A-2  TM=9.830E-01  e=2.425E-10  Acipenser stellatus